Protein AF-A0A1G0A5Z7-F1 (afdb_monomer_lite)

Secondary structure (DSSP, 8-state):
-HHHHHHHHHS-TTGGGGGG-SS-PPPTT--------TT-S--TTHHHHHHHHHHH-TT-HHHHHHHHHIIIIIS--HHHHHHHHHHHHHH-TT-HHHHHHHHHHHHHT-S-HHHHHHHHGGGGGSTT--HHHHHHHHHHHHHTT-HHHHHHHHHHHHHH---HHHHHHHHHHHHHHHHHHHTT--

Radius of gyration: 21.78 Å; chains: 1; bounding box: 72×44×50 Å

Structure (mmCIF, N/CA/C/O backbone):
data_AF-A0A1G0A5Z7-F1
#
_entry.id   AF-A0A1G0A5Z7-F1
#
loop_
_atom_site.group_PDB
_atom_site.id
_atom_site.type_symbol
_atom_site.label_atom_id
_atom_site.label_alt_id
_atom_site.label_comp_id
_atom_site.label_asym_id
_atom_site.label_entity_id
_atom_site.label_seq_id
_atom_site.pdbx_PDB_ins_code
_atom_site.Cartn_x
_atom_site.Cartn_y
_atom_site.Cartn_z
_atom_site.occupancy
_atom_site.B_iso_or_equiv
_atom_site.auth_seq_id
_atom_site.auth_comp_id
_atom_site.auth_asym_id
_atom_site.auth_atom_id
_atom_site.pdbx_PDB_model_num
ATOM 1 N N . TRP A 1 1 ? 17.389 -10.136 -13.942 1.00 93.12 1 TRP A N 1
ATOM 2 C CA . TRP A 1 1 ? 16.421 -9.124 -14.419 1.00 93.12 1 TRP A CA 1
ATOM 3 C C . TRP A 1 1 ? 16.311 -7.909 -13.514 1.00 93.12 1 TRP A C 1
ATOM 5 O O . TRP A 1 1 ? 16.369 -6.811 -14.041 1.00 93.12 1 TRP A O 1
ATOM 15 N N . PHE A 1 2 ? 16.253 -8.054 -12.187 1.00 95.94 2 PHE A N 1
ATOM 16 C CA . PHE A 1 2 ? 16.220 -6.891 -11.288 1.00 95.94 2 PHE A CA 1
ATOM 17 C C . PHE A 1 2 ? 17.415 -5.941 -11.452 1.00 95.94 2 PHE A C 1
ATOM 19 O O . PHE A 1 2 ? 17.211 -4.751 -11.633 1.00 95.94 2 PHE A O 1
ATOM 26 N N . VAL A 1 3 ? 18.649 -6.457 -11.531 1.00 95.50 3 VAL A N 1
ATOM 27 C CA . VAL A 1 3 ? 19.833 -5.622 -11.833 1.00 95.50 3 VAL A CA 1
ATOM 28 C C . VAL A 1 3 ? 19.683 -4.862 -13.157 1.00 95.50 3 VAL A C 1
ATOM 30 O O . VAL A 1 3 ? 20.062 -3.703 -13.228 1.00 95.50 3 VAL A O 1
ATOM 33 N N . ARG A 1 4 ? 19.062 -5.469 -14.181 1.00 94.62 4 ARG A N 1
ATOM 34 C CA . ARG A 1 4 ? 18.803 -4.795 -15.465 1.00 94.62 4 ARG A CA 1
ATOM 35 C C . ARG A 1 4 ? 17.782 -3.669 -15.322 1.00 94.62 4 ARG A C 1
ATOM 37 O O . ARG A 1 4 ? 18.017 -2.602 -15.863 1.00 94.62 4 ARG A O 1
ATOM 44 N N . LEU A 1 5 ? 16.703 -3.877 -14.558 1.00 95.38 5 LEU A N 1
ATOM 45 C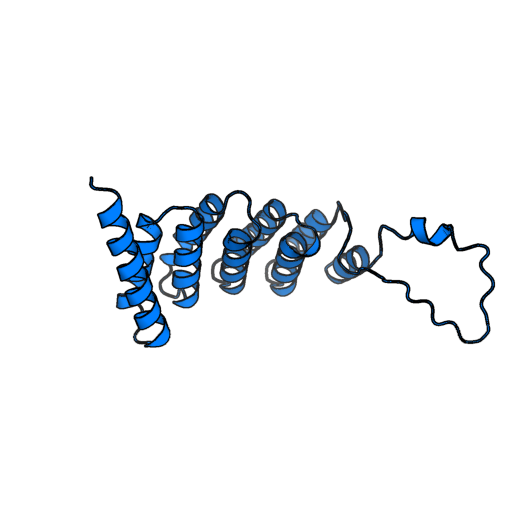 CA . LEU A 1 5 ? 15.756 -2.806 -14.219 1.00 95.38 5 LEU A CA 1
ATOM 46 C C . LEU A 1 5 ? 16.476 -1.653 -13.508 1.00 95.38 5 LEU A C 1
ATOM 48 O O . LEU A 1 5 ? 16.280 -0.500 -13.872 1.00 95.38 5 LEU A O 1
ATOM 52 N N . MET A 1 6 ? 17.329 -1.966 -12.526 1.00 93.81 6 MET A N 1
ATOM 53 C CA . MET A 1 6 ? 18.102 -0.964 -11.784 1.00 93.81 6 MET A CA 1
ATOM 54 C C . MET A 1 6 ? 19.077 -0.204 -12.686 1.00 93.81 6 MET A C 1
ATOM 56 O O . MET A 1 6 ? 19.227 1.001 -12.533 1.00 93.81 6 MET A O 1
ATOM 60 N N . GLN A 1 7 ? 19.730 -0.892 -13.624 1.00 92.38 7 GLN A N 1
ATOM 61 C CA . GLN A 1 7 ? 20.607 -0.264 -14.611 1.00 92.38 7 GLN A CA 1
ATOM 62 C C . GLN A 1 7 ? 19.806 0.634 -15.552 1.00 92.38 7 GLN A C 1
ATOM 64 O O . GLN A 1 7 ? 20.124 1.810 -15.651 1.00 92.38 7 GLN A O 1
ATOM 69 N N . TYR A 1 8 ? 18.737 0.116 -16.164 1.00 92.88 8 TYR A N 1
ATOM 70 C CA . TYR A 1 8 ? 17.854 0.860 -17.064 1.00 92.88 8 TYR A CA 1
ATOM 71 C C . TYR A 1 8 ? 17.313 2.132 -16.402 1.00 92.88 8 TYR A C 1
ATOM 73 O O . TYR A 1 8 ? 17.509 3.231 -16.904 1.00 92.88 8 TYR A O 1
ATOM 81 N N . TYR A 1 9 ? 16.728 2.009 -15.216 1.00 92.44 9 TYR A N 1
ATOM 82 C CA . TYR A 1 9 ? 16.196 3.149 -14.472 1.00 92.44 9 TYR A CA 1
ATOM 83 C C . TYR A 1 9 ? 17.279 4.051 -13.850 1.00 92.44 9 TYR A C 1
ATOM 85 O O . TYR A 1 9 ? 17.029 5.209 -13.524 1.00 92.44 9 TYR A O 1
ATOM 93 N N . GLY A 1 10 ? 18.492 3.526 -13.674 1.00 88.12 10 GLY A N 1
ATOM 94 C CA . GLY A 1 10 ? 19.663 4.291 -13.255 1.00 88.12 10 GLY A CA 1
ATOM 95 C C . GLY A 1 10 ? 20.326 5.076 -14.393 1.00 88.12 10 GLY A C 1
ATOM 96 O O . GLY A 1 10 ? 21.125 5.973 -14.112 1.00 88.12 10 GLY A O 1
ATOM 97 N N . THR A 1 11 ? 20.016 4.766 -15.659 1.00 85.62 11 THR A N 1
ATOM 98 C CA . THR A 1 11 ? 20.479 5.549 -16.815 1.00 85.62 11 THR A CA 1
ATOM 99 C C . THR A 1 11 ? 19.631 6.802 -16.994 1.00 85.62 11 THR A C 1
ATOM 101 O O . THR A 1 11 ? 18.420 6.754 -16.848 1.00 85.62 11 THR A O 1
ATOM 104 N N . HIS A 1 12 ? 20.251 7.942 -17.300 1.00 74.19 12 HIS A N 1
ATOM 105 C CA . HIS A 1 12 ? 19.515 9.189 -17.507 1.00 74.19 12 HIS A CA 1
ATOM 106 C C . HIS A 1 12 ? 18.956 9.241 -18.932 1.00 74.19 12 HIS A C 1
ATOM 108 O O . HIS A 1 12 ? 19.731 9.284 -19.882 1.00 74.19 12 HIS A O 1
ATOM 114 N N . GLU A 1 13 ? 17.632 9.318 -19.090 1.00 73.75 13 GLU A N 1
ATOM 115 C CA . GLU A 1 13 ? 17.013 9.513 -20.415 1.00 73.75 13 GLU A CA 1
ATOM 116 C C . GLU A 1 13 ? 17.282 10.908 -21.010 1.00 73.75 13 GLU A C 1
ATOM 118 O O . GLU A 1 13 ? 17.210 11.084 -22.219 1.00 73.75 13 GLU A O 1
ATOM 123 N N . PHE A 1 14 ? 17.625 11.906 -20.187 1.00 60.72 14 PHE A N 1
ATOM 124 C CA . PHE A 1 14 ? 17.887 13.285 -20.633 1.00 60.72 14 PHE A CA 1
ATOM 125 C C . PHE A 1 14 ? 19.364 13.568 -20.951 1.00 60.72 14 PHE A C 1
ATOM 127 O O . PHE A 1 14 ? 19.804 14.711 -20.847 1.00 60.72 14 PHE A O 1
ATOM 134 N N . ALA A 1 15 ? 20.138 12.550 -21.332 1.00 50.78 15 ALA A N 1
ATOM 135 C CA . ALA A 1 15 ? 21.543 12.719 -21.716 1.00 50.78 15 ALA A CA 1
ATOM 136 C C . ALA A 1 15 ? 21.741 13.635 -22.947 1.00 50.78 15 ALA A C 1
ATOM 138 O O . ALA A 1 15 ? 22.836 14.143 -23.160 1.00 50.78 15 ALA A O 1
ATOM 139 N N . GLU A 1 16 ? 20.693 13.902 -23.732 1.00 44.62 16 GLU A N 1
ATOM 140 C CA . GLU A 1 16 ? 20.775 14.743 -24.936 1.00 44.62 16 GLU A CA 1
ATOM 141 C C . GLU A 1 16 ? 20.818 16.257 -24.658 1.00 44.62 16 GLU A C 1
ATOM 143 O O . GLU A 1 16 ? 21.193 17.019 -25.543 1.00 44.62 16 GLU A O 1
ATOM 148 N N . LEU A 1 17 ? 20.505 16.720 -23.440 1.00 45.41 17 LEU A N 1
ATOM 149 C CA . LEU A 1 17 ? 20.682 18.138 -23.076 1.00 45.41 17 LEU A CA 1
ATOM 150 C C . LEU A 1 17 ? 22.118 18.472 -22.634 1.00 45.41 17 LEU A C 1
ATOM 152 O O . LEU A 1 17 ? 22.481 19.645 -22.611 1.00 45.41 17 LEU A O 1
ATOM 156 N N . ASP A 1 18 ? 22.943 17.460 -22.349 1.00 44.72 18 ASP A N 1
ATOM 157 C CA . ASP A 1 18 ? 24.375 17.627 -22.054 1.00 44.72 18 ASP A CA 1
ATOM 158 C C . ASP A 1 18 ? 25.244 17.605 -23.332 1.00 44.72 18 ASP A C 1
ATOM 160 O O . ASP A 1 18 ? 26.435 17.901 -23.275 1.00 44.72 18 ASP A O 1
ATOM 164 N N . ALA A 1 19 ? 24.661 17.331 -24.509 1.00 44.12 19 ALA A N 1
ATOM 165 C CA . ALA A 1 19 ? 25.357 17.423 -25.800 1.00 44.12 19 ALA A CA 1
ATOM 166 C C . ALA A 1 19 ? 25.622 18.877 -26.253 1.00 44.12 19 ALA A C 1
ATOM 168 O O . ALA A 1 19 ? 26.277 19.101 -27.265 1.00 44.12 19 ALA A O 1
ATOM 169 N N . GLY A 1 20 ? 25.127 19.872 -25.506 1.00 41.97 20 GLY A N 1
ATOM 170 C CA . GLY A 1 20 ? 25.414 21.295 -25.713 1.00 41.97 20 GLY A CA 1
ATOM 171 C C . GLY A 1 20 ? 26.627 21.822 -24.938 1.00 41.97 20 GLY A C 1
ATOM 172 O O . GLY A 1 20 ? 26.843 23.028 -24.923 1.00 41.97 20 GLY A O 1
ATOM 173 N N . HIS A 1 21 ? 27.403 20.960 -24.271 1.00 46.25 21 HIS A N 1
ATOM 174 C CA . HIS A 1 21 ? 28.584 21.362 -23.494 1.00 46.25 21 HIS A CA 1
ATOM 175 C C . HIS A 1 21 ? 29.900 21.330 -24.298 1.00 46.25 21 HIS A C 1
ATOM 177 O O . HIS A 1 21 ? 30.985 21.284 -23.719 1.00 46.25 21 HIS A O 1
ATOM 183 N N . GLU A 1 22 ? 29.828 21.397 -25.630 1.00 42.69 22 GLU A N 1
ATOM 184 C CA . GLU A 1 22 ? 30.978 21.743 -26.469 1.00 42.69 22 GLU A CA 1
ATOM 185 C C . GLU A 1 22 ? 31.153 23.271 -26.489 1.00 42.69 22 GLU A C 1
ATOM 187 O O . GLU A 1 22 ? 30.608 23.957 -27.349 1.00 42.69 22 GLU A O 1
ATOM 192 N N . GLY A 1 23 ? 31.905 23.822 -25.528 1.00 44.50 23 GLY A N 1
ATOM 193 C CA . GLY A 1 23 ? 32.445 25.184 -25.666 1.00 44.50 23 GLY A CA 1
ATOM 194 C C . GLY A 1 23 ? 32.170 26.178 -24.540 1.00 44.50 23 GLY A C 1
ATOM 195 O O . GLY A 1 23 ? 31.875 27.337 -24.820 1.00 44.50 23 GLY A O 1
ATOM 196 N N . HIS A 1 24 ? 32.327 25.785 -23.276 1.00 51.09 24 HIS A N 1
ATOM 197 C CA . HIS A 1 24 ? 32.541 26.776 -22.218 1.00 51.09 24 HIS A CA 1
ATOM 198 C C . HIS A 1 24 ? 33.876 26.522 -21.522 1.00 51.09 24 HIS A C 1
ATOM 200 O O . HIS A 1 24 ? 34.083 25.463 -20.932 1.00 51.09 24 HIS A O 1
ATOM 206 N N . ASP A 1 25 ? 34.778 27.501 -21.632 1.00 44.03 25 ASP A N 1
ATOM 207 C CA . ASP A 1 25 ? 36.075 27.504 -20.963 1.00 44.03 25 ASP A CA 1
ATOM 208 C C . ASP A 1 25 ? 35.886 27.431 -19.446 1.00 44.03 25 ASP A C 1
ATOM 210 O O . ASP A 1 25 ? 35.166 28.228 -18.839 1.00 44.03 25 ASP A O 1
ATOM 214 N N . HIS A 1 26 ? 36.547 26.458 -18.827 1.00 50.69 26 HIS A N 1
ATOM 215 C CA . HIS A 1 26 ? 36.608 26.350 -17.379 1.00 50.69 26 HIS A CA 1
ATOM 216 C C . HIS A 1 26 ? 37.744 27.225 -16.846 1.00 50.69 26 HIS A C 1
ATOM 218 O O . HIS A 1 26 ? 38.907 27.010 -17.187 1.00 50.69 26 HIS A O 1
ATOM 224 N N . GLU A 1 27 ? 37.437 28.149 -15.933 1.00 41.25 27 GLU A N 1
ATOM 225 C CA . GLU A 1 27 ? 38.463 28.650 -15.018 1.00 41.25 27 GLU A CA 1
ATOM 226 C C . GLU A 1 27 ? 38.937 27.498 -14.107 1.00 41.25 27 GLU A C 1
ATOM 228 O O . GLU A 1 27 ? 38.111 26.704 -13.628 1.00 41.25 27 GLU A O 1
ATOM 233 N N . PRO A 1 28 ? 40.253 27.373 -13.846 1.00 39.09 28 PRO A N 1
ATOM 234 C CA . PRO A 1 28 ? 40.794 26.314 -13.003 1.00 39.09 28 PRO A CA 1
ATOM 235 C C . PRO A 1 28 ? 40.288 26.477 -11.560 1.00 39.09 28 PRO A C 1
ATOM 237 O O . PRO A 1 28 ? 40.798 27.288 -10.793 1.00 39.09 28 PRO A O 1
ATOM 240 N N . GLY A 1 29 ? 39.261 25.698 -11.203 1.00 49.75 29 GLY A N 1
ATOM 241 C CA . GLY A 1 29 ? 38.615 25.711 -9.882 1.00 49.75 29 GLY A CA 1
ATOM 242 C C . GLY A 1 29 ? 37.081 25.650 -9.897 1.00 49.75 29 GLY A C 1
ATOM 243 O O . GLY A 1 29 ? 36.472 25.486 -8.841 1.00 49.75 29 GLY A O 1
ATOM 244 N N . GLY A 1 30 ? 36.435 25.748 -11.064 1.00 35.38 30 GLY A N 1
ATOM 245 C CA . GLY A 1 30 ? 34.973 25.690 -11.174 1.00 35.38 30 GLY A CA 1
ATOM 246 C C . GLY A 1 30 ? 34.402 24.273 -11.031 1.00 35.38 30 GLY A C 1
ATOM 247 O O . GLY A 1 30 ? 34.495 23.459 -11.948 1.00 35.38 30 GLY A O 1
ATOM 248 N N . HIS A 1 31 ? 33.750 23.969 -9.906 1.00 44.47 31 HIS A N 1
ATOM 249 C CA . HIS A 1 31 ? 32.945 22.752 -9.762 1.00 44.47 31 HIS A CA 1
ATOM 250 C C . HIS A 1 31 ? 31.674 22.828 -10.628 1.00 44.47 31 HIS A C 1
ATOM 252 O O . HIS A 1 31 ? 30.814 23.684 -10.424 1.00 44.47 31 HIS A O 1
ATOM 258 N N . CYS A 1 32 ? 31.521 21.894 -11.569 1.00 45.91 32 CYS A N 1
ATOM 259 C CA . CYS A 1 32 ? 30.295 21.733 -12.349 1.00 45.91 32 CYS A CA 1
ATOM 260 C C . CYS A 1 32 ? 29.201 21.091 -11.482 1.00 45.91 32 CYS A C 1
ATOM 262 O O . CYS A 1 32 ? 29.228 19.886 -11.225 1.00 45.91 32 CYS A O 1
ATOM 264 N N . HIS A 1 33 ? 28.208 21.866 -11.047 1.00 40.19 33 HIS A N 1
ATOM 265 C CA . HIS A 1 33 ? 26.991 21.324 -10.440 1.00 40.19 33 HIS A CA 1
ATOM 266 C C . HIS A 1 33 ? 26.045 20.788 -11.524 1.00 40.19 33 HIS A C 1
ATOM 268 O O . HIS A 1 33 ? 24.996 21.372 -11.795 1.00 40.19 33 HIS A O 1
ATOM 274 N N . VAL A 1 34 ? 26.388 19.654 -12.143 1.00 46.50 34 VAL A N 1
ATOM 275 C CA . VAL A 1 34 ? 25.409 18.905 -12.943 1.00 46.50 34 VAL A CA 1
ATOM 276 C C . VAL A 1 34 ? 24.386 18.329 -11.964 1.00 46.50 34 VAL A C 1
ATOM 278 O O . VAL A 1 34 ? 24.652 17.345 -11.272 1.00 46.50 34 VAL A O 1
ATOM 281 N N . ASN A 1 35 ? 23.218 18.964 -11.860 1.00 46.38 35 ASN A N 1
ATOM 282 C CA . ASN A 1 35 ? 22.081 18.473 -11.080 1.00 46.38 35 ASN A CA 1
ATOM 283 C C . ASN A 1 35 ? 21.501 17.212 -11.751 1.00 46.38 35 ASN A C 1
ATOM 285 O O . ASN A 1 35 ? 20.450 17.248 -12.392 1.00 46.38 35 ASN A O 1
ATOM 289 N N . ARG A 1 36 ? 22.203 16.082 -11.617 1.00 52.53 36 ARG A N 1
ATOM 290 C CA . ARG A 1 36 ? 21.764 14.763 -12.084 1.00 52.53 36 ARG A CA 1
ATOM 291 C C . ARG A 1 36 ? 20.524 14.333 -11.298 1.00 52.53 36 ARG A C 1
ATOM 293 O O . ARG A 1 36 ? 20.619 13.874 -10.160 1.00 52.53 36 ARG A O 1
ATOM 300 N N . LYS A 1 37 ? 19.339 14.519 -11.885 1.00 57.19 37 LYS A N 1
ATOM 301 C CA . LYS A 1 37 ? 18.062 14.088 -11.297 1.00 57.19 37 LYS A CA 1
ATOM 302 C C . LYS A 1 37 ? 17.867 12.586 -11.511 1.00 57.19 37 LYS A C 1
ATOM 304 O O . LYS A 1 37 ? 17.128 12.166 -12.399 1.00 57.19 37 LYS A O 1
ATOM 309 N N . PHE A 1 38 ? 18.514 11.779 -10.675 1.00 63.12 38 PHE A N 1
ATOM 310 C CA . PHE A 1 38 ? 18.242 10.345 -10.613 1.00 63.12 38 PHE A CA 1
ATOM 311 C C . PHE A 1 38 ? 16.774 10.086 -10.249 1.00 63.12 38 PHE A C 1
ATOM 313 O O . PHE A 1 38 ? 16.196 10.775 -9.406 1.00 63.12 38 PHE A O 1
ATOM 320 N N . GLY A 1 39 ? 16.171 9.076 -10.877 1.00 68.44 39 GLY A N 1
ATOM 321 C CA . GLY A 1 39 ? 14.782 8.699 -10.621 1.00 68.44 39 GLY A CA 1
ATOM 322 C C . GLY A 1 39 ? 13.731 9.577 -11.309 1.00 68.44 39 GLY A C 1
ATOM 323 O O . GLY A 1 39 ? 12.551 9.445 -11.008 1.00 68.44 39 GLY A O 1
ATOM 324 N N . ALA A 1 40 ? 14.123 10.454 -12.235 1.00 74.38 40 ALA A N 1
ATOM 325 C CA . ALA A 1 40 ? 13.204 11.199 -13.094 1.00 74.38 40 ALA A CA 1
ATOM 326 C C . ALA A 1 40 ? 13.380 10.780 -14.565 1.00 74.38 40 ALA A C 1
ATOM 328 O O . ALA A 1 40 ? 14.491 10.470 -14.993 1.00 74.38 40 ALA A O 1
ATOM 329 N N . GLY A 1 41 ? 12.281 10.736 -15.324 1.00 85.62 41 GLY A N 1
ATOM 330 C CA . GLY A 1 41 ? 12.242 10.274 -16.719 1.00 85.62 41 GLY A CA 1
ATOM 331 C C . GLY A 1 41 ? 10.906 9.614 -17.066 1.00 85.62 41 GLY A C 1
ATOM 332 O O . GLY A 1 41 ? 10.005 9.547 -16.228 1.00 85.62 41 GLY A O 1
ATOM 333 N N . ARG A 1 42 ? 10.763 9.153 -18.307 1.00 89.19 42 ARG A N 1
ATOM 334 C CA . ARG A 1 42 ? 9.604 8.406 -18.812 1.00 89.19 42 ARG A CA 1
ATOM 335 C C . ARG A 1 42 ? 9.745 6.907 -18.556 1.00 89.19 42 ARG A C 1
ATOM 337 O O . ARG A 1 42 ? 8.785 6.311 -18.062 1.00 89.19 42 ARG A O 1
ATOM 344 N N . TYR A 1 43 ? 10.902 6.316 -18.861 1.00 93.88 43 TYR A N 1
ATOM 345 C CA . TYR A 1 43 ? 11.213 4.885 -18.722 1.00 93.88 43 TYR A CA 1
ATOM 346 C C . TYR A 1 43 ? 10.044 3.984 -19.157 1.00 93.88 43 TYR A C 1
ATOM 348 O O . TYR A 1 43 ? 9.449 3.293 -18.316 1.00 93.88 43 TYR A O 1
ATOM 356 N N . PRO A 1 44 ? 9.625 4.022 -20.435 1.00 94.75 44 PRO A N 1
ATOM 357 C CA . PRO A 1 44 ? 8.403 3.357 -20.893 1.00 94.75 44 PRO A CA 1
ATOM 358 C C . PRO A 1 44 ? 8.363 1.864 -20.533 1.00 94.75 44 PRO A C 1
ATOM 360 O O . PRO A 1 44 ? 7.333 1.381 -20.066 1.00 94.75 44 PRO A O 1
ATOM 363 N N . GLU A 1 45 ? 9.503 1.174 -20.611 1.00 95.88 45 GLU A N 1
ATOM 364 C CA . GLU A 1 45 ? 9.625 -0.273 -20.381 1.00 95.88 45 GLU A CA 1
ATOM 365 C C . GLU A 1 45 ? 9.692 -0.658 -18.891 1.00 95.88 45 GLU A C 1
ATOM 367 O O . GLU A 1 45 ? 9.727 -1.842 -18.553 1.00 95.88 45 GLU A O 1
ATOM 372 N N . PHE A 1 46 ? 9.710 0.314 -17.968 1.00 97.38 46 PHE A N 1
ATOM 373 C CA . PHE A 1 46 ? 9.886 0.057 -16.531 1.00 97.38 46 PHE A CA 1
ATOM 374 C C . PHE A 1 46 ? 8.859 -0.945 -15.987 1.00 97.38 46 PHE A C 1
ATOM 376 O O . PHE A 1 46 ? 9.205 -1.856 -15.230 1.00 97.38 46 PHE A O 1
ATOM 383 N N . LEU A 1 47 ? 7.589 -0.788 -16.377 1.00 98.06 47 LEU A N 1
ATOM 384 C CA . LEU A 1 47 ? 6.514 -1.674 -15.938 1.00 98.06 47 LEU A CA 1
ATOM 385 C C . LEU A 1 47 ? 6.702 -3.100 -16.463 1.00 98.06 47 LEU A C 1
ATOM 387 O O . LEU A 1 47 ? 6.475 -4.053 -15.717 1.00 98.06 47 LEU A O 1
ATOM 391 N N . ASP A 1 48 ? 7.135 -3.254 -17.711 1.00 97.88 48 ASP A N 1
ATOM 392 C CA . ASP A 1 48 ? 7.322 -4.568 -18.324 1.00 97.88 48 ASP A CA 1
ATOM 393 C C . ASP A 1 48 ? 8.496 -5.304 -17.684 1.00 97.88 48 ASP A C 1
ATOM 395 O O . ASP A 1 48 ? 8.358 -6.469 -17.306 1.00 97.88 48 ASP A O 1
ATOM 399 N N . TYR A 1 49 ? 9.601 -4.603 -17.413 1.00 97.62 49 TYR A N 1
ATOM 400 C CA . TYR A 1 49 ? 10.686 -5.148 -16.599 1.00 97.62 49 TYR A CA 1
ATOM 401 C C . TYR A 1 49 ? 10.202 -5.579 -15.211 1.00 97.62 49 TYR A C 1
ATOM 403 O O . TYR A 1 49 ? 10.540 -6.674 -14.758 1.00 97.62 49 TYR A O 1
ATOM 411 N N . ALA A 1 50 ? 9.406 -4.749 -14.532 1.00 97.88 50 ALA A N 1
ATOM 412 C CA . ALA A 1 50 ? 8.891 -5.067 -13.204 1.00 97.88 50 ALA A CA 1
ATOM 413 C C . ALA A 1 50 ? 7.982 -6.307 -13.210 1.00 97.88 50 ALA A C 1
ATOM 415 O O . ALA A 1 50 ? 8.147 -7.198 -12.375 1.00 97.88 50 ALA A O 1
ATOM 416 N N . ARG A 1 51 ? 7.061 -6.399 -14.176 1.00 97.56 51 ARG A N 1
ATOM 417 C CA . ARG A 1 51 ? 6.183 -7.564 -14.364 1.00 97.56 51 ARG A CA 1
ATOM 418 C C . ARG A 1 51 ? 6.977 -8.821 -14.681 1.00 97.56 51 ARG A C 1
ATOM 420 O O . ARG A 1 51 ? 6.702 -9.866 -14.103 1.00 97.56 51 ARG A O 1
ATOM 427 N N . HIS A 1 52 ? 7.984 -8.711 -15.542 1.00 97.69 52 HIS A N 1
ATOM 428 C CA . HIS A 1 52 ? 8.845 -9.831 -15.907 1.00 97.69 52 HIS A CA 1
ATOM 429 C C . HIS A 1 52 ? 9.640 -10.364 -14.712 1.00 97.69 52 HIS A C 1
ATOM 431 O O . HIS A 1 52 ? 9.755 -11.573 -14.531 1.00 97.69 52 HIS A O 1
ATOM 437 N N . ILE A 1 53 ? 10.144 -9.478 -13.846 1.00 97.38 53 ILE A N 1
ATOM 438 C CA . ILE A 1 53 ? 10.819 -9.892 -12.608 1.00 97.38 53 ILE A CA 1
ATOM 439 C C . ILE A 1 53 ? 9.860 -10.668 -11.705 1.00 97.38 53 ILE A C 1
ATOM 441 O O . ILE A 1 53 ? 10.231 -11.741 -11.244 1.00 97.38 53 ILE A O 1
ATOM 445 N N . LEU A 1 54 ? 8.638 -10.168 -11.494 1.00 96.44 54 LEU A N 1
ATOM 446 C CA . LEU A 1 54 ? 7.639 -10.847 -10.661 1.00 96.44 54 LEU A CA 1
ATOM 447 C C . LEU A 1 54 ? 7.127 -12.155 -11.274 1.00 96.44 54 LEU A C 1
ATOM 449 O O . LEU A 1 54 ? 6.735 -13.046 -10.536 1.00 96.44 54 LEU A O 1
ATOM 453 N N . ALA A 1 55 ? 7.121 -12.289 -12.601 1.00 96.06 55 ALA A N 1
ATOM 454 C CA . ALA A 1 55 ? 6.768 -13.545 -13.260 1.00 96.06 55 ALA A CA 1
ATOM 455 C C . ALA A 1 55 ? 7.850 -14.623 -13.073 1.00 96.06 55 ALA A C 1
ATOM 457 O O . ALA A 1 55 ? 7.527 -15.802 -12.963 1.00 96.06 55 ALA A O 1
ATOM 458 N N . LEU A 1 56 ? 9.127 -14.225 -13.037 1.00 96.44 56 LEU A N 1
ATOM 459 C CA . LEU A 1 56 ? 10.254 -15.144 -12.855 1.00 96.44 56 LEU A CA 1
ATOM 460 C C . LEU A 1 56 ? 10.532 -15.478 -11.389 1.00 96.44 56 LEU A C 1
ATOM 462 O O . LEU A 1 56 ? 10.890 -16.611 -11.083 1.00 96.44 56 LEU A O 1
ATOM 466 N N . ASP A 1 57 ? 10.400 -14.494 -10.503 1.00 95.19 57 ASP A N 1
ATOM 467 C CA . ASP A 1 57 ? 10.590 -14.654 -9.063 1.00 95.19 57 ASP A CA 1
ATOM 468 C C . ASP A 1 57 ? 9.488 -13.900 -8.297 1.00 95.19 57 ASP A C 1
ATOM 470 O O . ASP A 1 57 ? 9.680 -12.759 -7.855 1.00 95.19 57 ASP A O 1
ATOM 474 N N . PRO A 1 58 ? 8.306 -14.527 -8.145 1.00 91.19 58 PRO A N 1
ATOM 475 C CA . PRO A 1 58 ? 7.157 -13.899 -7.500 1.00 91.19 58 PRO A CA 1
ATOM 476 C C . PRO A 1 58 ? 7.359 -13.577 -6.016 1.00 91.19 58 PRO A C 1
ATOM 478 O O . PRO A 1 58 ? 6.633 -12.752 -5.460 1.00 91.19 58 PRO A O 1
ATOM 481 N N . TYR A 1 59 ? 8.337 -14.218 -5.371 1.00 91.00 59 TYR A N 1
ATOM 482 C CA . TYR A 1 59 ? 8.644 -14.036 -3.953 1.00 91.00 59 TYR A CA 1
ATOM 483 C C . TYR A 1 59 ? 9.779 -13.040 -3.721 1.00 91.00 59 TYR A C 1
ATOM 485 O O . TYR A 1 59 ? 10.094 -12.728 -2.567 1.00 91.00 59 TYR A O 1
ATOM 493 N N . PHE A 1 60 ? 10.359 -12.468 -4.784 1.00 94.38 60 PHE A N 1
ATOM 494 C CA . PHE A 1 60 ? 11.329 -11.393 -4.650 1.00 94.38 60 PHE A CA 1
ATOM 495 C C . PHE A 1 60 ? 10.654 -10.075 -4.267 1.00 94.38 60 PHE A C 1
ATOM 497 O O . PHE A 1 60 ? 10.508 -9.132 -5.050 1.00 94.38 60 PHE A O 1
ATOM 504 N N . MET A 1 61 ? 10.273 -9.996 -2.997 1.00 95.06 61 MET A N 1
ATOM 505 C CA . MET A 1 61 ? 9.431 -8.939 -2.463 1.00 95.06 61 MET A CA 1
ATOM 506 C C . MET A 1 61 ? 9.980 -7.534 -2.743 1.00 95.06 61 MET A C 1
ATOM 508 O O . MET A 1 61 ? 9.233 -6.620 -3.111 1.00 95.06 61 MET A O 1
ATOM 512 N N . ASN A 1 62 ? 11.299 -7.372 -2.597 1.00 95.50 62 ASN A N 1
ATOM 513 C CA . ASN A 1 62 ? 11.976 -6.099 -2.813 1.00 95.50 62 ASN A CA 1
ATOM 514 C C . ASN A 1 62 ? 11.787 -5.584 -4.242 1.00 95.50 62 ASN A C 1
ATOM 516 O O . ASN A 1 62 ? 11.651 -4.376 -4.406 1.00 95.50 62 ASN A O 1
ATOM 520 N N . ALA A 1 63 ? 11.703 -6.454 -5.255 1.00 95.75 63 ALA A N 1
ATOM 521 C CA . ALA A 1 63 ? 11.444 -6.025 -6.626 1.00 95.75 63 ALA A CA 1
ATOM 522 C C . ALA A 1 63 ? 10.041 -5.426 -6.780 1.00 95.75 63 ALA A C 1
ATOM 524 O O . ALA A 1 63 ? 9.903 -4.338 -7.336 1.00 95.75 63 ALA A O 1
ATOM 525 N N . GLY A 1 64 ? 9.013 -6.077 -6.226 1.00 97.44 64 GLY A N 1
ATOM 526 C CA . GLY A 1 64 ? 7.644 -5.551 -6.252 1.00 97.44 64 GLY A CA 1
ATOM 527 C C . GLY A 1 64 ? 7.503 -4.228 -5.491 1.00 97.44 64 GLY A C 1
ATOM 528 O O . GLY A 1 64 ? 6.879 -3.289 -5.986 1.00 97.44 64 GLY A O 1
ATOM 529 N N . LEU A 1 65 ? 8.127 -4.121 -4.309 1.00 98.19 65 LEU A N 1
ATOM 530 C CA . LEU A 1 65 ? 8.103 -2.893 -3.504 1.00 98.19 65 LEU A CA 1
ATOM 531 C C . LEU A 1 65 ? 8.850 -1.758 -4.205 1.00 98.19 65 LEU A C 1
ATOM 533 O O . LEU A 1 65 ? 8.339 -0.641 -4.278 1.00 98.19 65 LEU A O 1
ATOM 537 N N . TYR A 1 66 ? 10.034 -2.054 -4.741 1.00 97.44 66 TYR A N 1
ATOM 538 C CA . TYR A 1 66 ? 10.849 -1.097 -5.475 1.00 97.44 66 TYR A CA 1
ATOM 539 C C . TYR A 1 66 ? 10.116 -0.579 -6.711 1.00 97.44 66 TYR A C 1
ATOM 541 O O . TYR A 1 66 ? 10.020 0.633 -6.908 1.00 97.44 66 TYR A O 1
ATOM 549 N N . ALA A 1 67 ? 9.552 -1.484 -7.514 1.00 97.75 67 ALA A N 1
ATOM 550 C CA . ALA A 1 67 ? 8.839 -1.124 -8.728 1.00 97.75 67 ALA A CA 1
ATOM 551 C C . ALA A 1 67 ? 7.589 -0.291 -8.428 1.00 97.75 67 ALA A C 1
ATOM 553 O O . ALA A 1 67 ? 7.415 0.779 -9.009 1.00 97.75 67 ALA A O 1
ATOM 554 N N . GLY A 1 68 ? 6.754 -0.736 -7.483 1.00 98.06 68 GLY A N 1
ATOM 555 C CA . GLY A 1 68 ? 5.548 -0.010 -7.086 1.00 98.06 68 GLY A CA 1
ATOM 556 C C . GLY A 1 68 ? 5.856 1.385 -6.541 1.00 98.06 68 GLY A C 1
ATOM 557 O O . GLY A 1 68 ? 5.233 2.364 -6.950 1.00 98.06 68 GLY A O 1
ATOM 558 N N . ALA A 1 69 ? 6.852 1.504 -5.660 1.00 98.06 69 ALA A N 1
ATOM 559 C CA . ALA A 1 69 ? 7.247 2.798 -5.113 1.00 98.06 69 ALA A CA 1
ATOM 560 C C . ALA A 1 69 ? 7.830 3.726 -6.192 1.00 98.06 69 ALA A C 1
ATOM 562 O O . ALA A 1 69 ? 7.450 4.893 -6.265 1.00 98.06 69 ALA A O 1
ATOM 563 N N . SER A 1 70 ? 8.696 3.208 -7.066 1.00 97.31 70 SER A N 1
ATOM 564 C CA . SER A 1 70 ? 9.318 4.000 -8.136 1.00 97.31 70 SER A CA 1
ATOM 565 C C . SER A 1 70 ? 8.277 4.510 -9.130 1.00 97.31 70 SER A C 1
ATOM 567 O O . SER A 1 70 ? 8.244 5.705 -9.423 1.00 97.31 70 SER A O 1
ATOM 569 N N . LEU A 1 71 ? 7.361 3.644 -9.578 1.00 97.94 71 LEU A N 1
ATOM 570 C CA . LEU A 1 71 ? 6.262 4.035 -10.462 1.00 97.94 71 LEU A CA 1
ATOM 571 C C . LEU A 1 71 ? 5.389 5.121 -9.820 1.00 97.94 71 LEU A C 1
ATOM 573 O O . LEU A 1 71 ? 5.109 6.133 -10.454 1.00 97.94 71 LEU A O 1
ATOM 577 N N . ALA A 1 72 ? 4.993 4.963 -8.554 1.00 97.69 72 ALA A N 1
ATOM 578 C CA . ALA A 1 72 ? 4.070 5.898 -7.911 1.00 97.69 72 ALA A CA 1
ATOM 579 C C . ALA A 1 72 ? 4.702 7.243 -7.530 1.00 97.69 72 ALA A C 1
ATOM 581 O O . ALA A 1 72 ? 4.086 8.297 -7.716 1.00 97.69 72 ALA A O 1
ATOM 582 N N . PHE A 1 73 ? 5.890 7.215 -6.926 1.00 95.56 73 PHE A N 1
ATOM 583 C CA . PHE A 1 73 ? 6.455 8.380 -6.244 1.00 95.56 73 PHE A CA 1
ATOM 584 C C . PHE A 1 73 ? 7.491 9.122 -7.073 1.00 95.56 73 PHE A C 1
ATOM 586 O O . PHE A 1 73 ? 7.582 10.341 -6.929 1.00 95.56 73 PHE A O 1
ATOM 593 N N . ASN A 1 74 ? 8.187 8.423 -7.967 1.00 93.94 74 ASN A N 1
ATOM 594 C CA . ASN A 1 74 ? 9.258 9.007 -8.763 1.00 93.94 74 ASN A CA 1
ATOM 595 C C . ASN A 1 74 ? 8.786 9.277 -10.197 1.00 93.94 74 ASN A C 1
ATOM 597 O O . ASN A 1 74 ? 8.884 10.399 -10.685 1.00 93.94 74 ASN A O 1
ATOM 601 N N . LEU A 1 75 ? 8.173 8.276 -10.837 1.00 94.12 75 LEU A N 1
ATOM 602 C CA . LEU A 1 75 ? 7.720 8.361 -12.231 1.00 94.12 75 LEU A CA 1
ATOM 603 C C . LEU A 1 75 ? 6.306 8.933 -12.393 1.00 94.12 75 LEU A C 1
ATOM 605 O O . LEU A 1 75 ? 5.858 9.150 -13.513 1.00 94.12 75 LEU A O 1
ATOM 609 N N . SER A 1 76 ? 5.591 9.181 -11.290 1.00 94.69 76 SER A N 1
ATOM 610 C CA . SER A 1 76 ? 4.213 9.698 -11.299 1.00 94.69 76 SER A CA 1
ATOM 611 C C . SER A 1 76 ? 3.235 8.861 -12.147 1.00 94.69 76 SER A C 1
ATOM 613 O O . SER A 1 76 ? 2.318 9.400 -12.764 1.00 94.69 76 SER A O 1
ATOM 615 N N . ARG A 1 77 ? 3.404 7.532 -12.129 1.00 96.94 77 ARG A N 1
ATOM 616 C CA . ARG A 1 77 ? 2.575 6.502 -12.789 1.00 96.94 77 ARG A CA 1
ATOM 617 C C . ARG A 1 77 ? 1.813 5.655 -11.746 1.00 96.94 77 ARG A C 1
ATOM 619 O O . ARG A 1 77 ? 2.070 4.455 -11.609 1.00 96.94 77 ARG A O 1
ATOM 626 N N . PRO A 1 78 ? 0.909 6.245 -10.939 1.00 97.44 78 PRO A N 1
ATOM 627 C CA . PRO A 1 78 ? 0.287 5.551 -9.810 1.00 97.44 78 PRO A CA 1
ATOM 628 C C . PRO A 1 78 ? -0.638 4.400 -10.215 1.00 97.44 78 PRO A C 1
ATOM 630 O O . PRO A 1 78 ? -0.733 3.423 -9.478 1.00 97.44 78 PRO A O 1
ATOM 633 N N . GLU A 1 79 ? -1.307 4.468 -11.364 1.00 97.69 79 GLU A N 1
ATO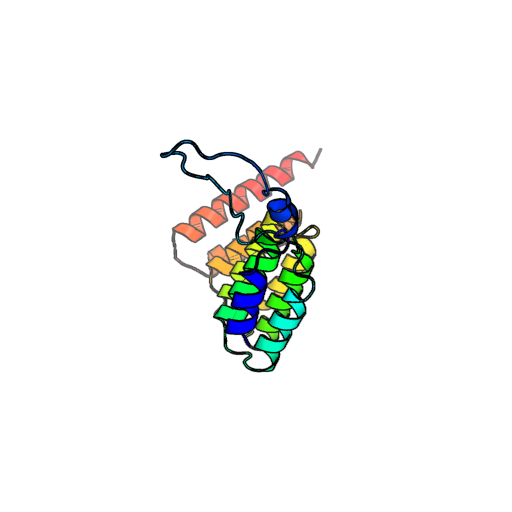M 634 C CA . GLU A 1 79 ? -2.167 3.382 -11.846 1.00 97.69 79 GLU A CA 1
ATOM 635 C C . GLU A 1 79 ? -1.350 2.120 -12.159 1.00 97.69 79 GLU A C 1
ATOM 637 O O . GLU A 1 79 ? -1.740 1.006 -11.804 1.00 97.69 79 GLU A O 1
ATOM 642 N N . GLU A 1 80 ? -0.174 2.300 -12.757 1.00 98.38 80 GLU A N 1
ATOM 643 C CA . GLU A 1 80 ? 0.768 1.216 -13.030 1.00 98.38 80 GLU A CA 1
ATOM 644 C C . GLU A 1 80 ? 1.397 0.672 -11.748 1.00 98.38 80 GLU A C 1
ATOM 646 O O . GLU A 1 80 ? 1.532 -0.541 -11.590 1.00 98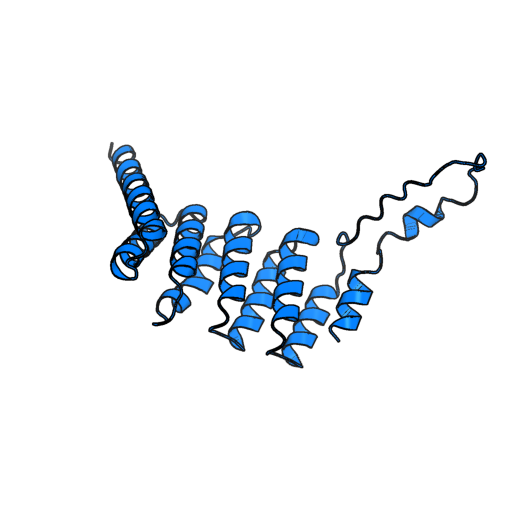.38 80 GLU A O 1
ATOM 651 N N . ALA A 1 81 ? 1.707 1.555 -10.795 1.00 98.44 81 ALA A N 1
ATOM 652 C CA . ALA A 1 81 ? 2.167 1.158 -9.471 1.00 98.44 81 ALA A CA 1
ATOM 653 C C . ALA A 1 81 ? 1.140 0.270 -8.751 1.00 98.44 81 ALA A C 1
ATOM 655 O O . ALA A 1 81 ? 1.494 -0.775 -8.209 1.00 98.44 81 ALA A O 1
ATOM 656 N N . VAL A 1 82 ? -0.144 0.643 -8.783 1.00 98.31 82 VAL A N 1
ATOM 657 C CA . VAL A 1 82 ? -1.223 -0.196 -8.240 1.00 98.31 82 VAL A CA 1
ATOM 658 C C . VAL A 1 82 ? -1.291 -1.524 -8.990 1.00 98.31 82 VAL A C 1
ATOM 660 O O . VAL A 1 82 ? -1.388 -2.565 -8.347 1.00 98.31 82 VAL A O 1
ATOM 663 N N . SER A 1 83 ? -1.189 -1.517 -10.324 1.00 97.69 83 SER A N 1
ATOM 664 C CA . SER A 1 83 ? -1.207 -2.744 -11.134 1.00 97.69 83 SER A CA 1
ATOM 665 C C . SER A 1 83 ? -0.096 -3.721 -10.741 1.00 97.69 83 SER A C 1
ATOM 667 O O . SER A 1 83 ? -0.383 -4.901 -10.538 1.00 97.69 83 SER A O 1
ATOM 669 N N . VAL A 1 84 ? 1.150 -3.256 -10.602 1.00 97.81 84 VAL A N 1
ATOM 670 C CA . VAL A 1 84 ? 2.283 -4.139 -10.286 1.00 97.81 84 VAL A CA 1
ATOM 671 C C . VAL A 1 84 ? 2.252 -4.631 -8.838 1.00 97.81 84 VAL A C 1
ATOM 673 O O . VAL A 1 84 ? 2.539 -5.797 -8.581 1.00 97.81 84 VAL A O 1
ATOM 676 N N . VAL A 1 85 ? 1.848 -3.784 -7.886 1.00 97.94 85 VAL A N 1
ATOM 677 C CA . VAL A 1 85 ? 1.732 -4.197 -6.479 1.00 97.94 85 VAL A CA 1
ATOM 678 C C . VAL A 1 85 ? 0.567 -5.171 -6.296 1.00 97.94 85 VAL A C 1
ATOM 680 O O . VAL A 1 85 ? 0.694 -6.141 -5.554 1.00 97.94 85 VAL A O 1
ATOM 683 N N . ASN A 1 86 ? -0.541 -4.969 -7.014 1.00 96.50 86 ASN A N 1
ATOM 684 C CA . ASN A 1 86 ? -1.651 -5.917 -7.021 1.00 96.50 86 ASN A CA 1
ATOM 685 C C . ASN A 1 86 ? -1.238 -7.267 -7.625 1.00 96.50 86 ASN A C 1
ATOM 687 O O . ASN A 1 86 ? -1.591 -8.305 -7.078 1.00 96.50 86 ASN A O 1
ATOM 691 N N . LEU A 1 87 ? -0.442 -7.270 -8.702 1.00 96.56 87 LEU A N 1
ATOM 692 C CA . LEU A 1 87 ? 0.136 -8.501 -9.250 1.00 96.56 87 LEU A CA 1
ATOM 693 C C . LEU A 1 87 ? 1.005 -9.229 -8.212 1.00 96.56 87 LEU A C 1
ATOM 695 O O . LEU A 1 87 ? 0.877 -10.437 -8.052 1.00 96.56 87 LEU A O 1
ATOM 699 N N . ALA A 1 88 ? 1.850 -8.508 -7.471 1.00 96.31 88 ALA A N 1
ATOM 700 C CA . ALA A 1 88 ? 2.672 -9.112 -6.423 1.00 96.31 88 ALA A CA 1
ATOM 701 C C . ALA A 1 88 ? 1.827 -9.721 -5.285 1.00 96.31 88 ALA A C 1
ATOM 703 O O . ALA A 1 88 ? 2.146 -10.797 -4.779 1.00 96.31 88 ALA A O 1
ATOM 704 N N . LEU A 1 89 ? 0.710 -9.079 -4.921 1.00 95.06 89 LEU A N 1
ATOM 705 C CA . LEU A 1 89 ? -0.243 -9.606 -3.937 1.00 95.06 89 LEU A CA 1
ATOM 706 C C . LEU A 1 89 ? -0.965 -10.874 -4.402 1.00 95.06 89 LEU A C 1
ATOM 708 O O . LEU A 1 89 ? -1.301 -11.694 -3.558 1.00 95.06 89 LEU A O 1
ATOM 712 N N . VAL A 1 90 ? -1.173 -11.083 -5.707 1.00 94.19 90 VAL A N 1
ATOM 713 C CA . VAL A 1 90 ? -1.733 -12.355 -6.209 1.00 94.19 90 VAL A CA 1
ATOM 714 C C . VAL A 1 90 ? -0.826 -13.533 -5.834 1.00 94.19 90 VAL A C 1
ATOM 716 O O . VAL A 1 90 ? -1.321 -14.589 -5.453 1.00 94.19 90 VAL A O 1
ATOM 719 N N . TYR A 1 91 ? 0.494 -13.344 -5.886 1.00 92.88 91 TYR A N 1
ATOM 720 C CA . TYR A 1 91 ? 1.464 -14.380 -5.520 1.00 92.88 91 TYR A CA 1
ATOM 721 C C . TYR A 1 91 ? 1.733 -14.461 -4.013 1.00 92.88 91 TYR A C 1
ATOM 723 O O . TYR A 1 91 ? 1.992 -15.541 -3.485 1.00 92.88 91 TYR A O 1
ATOM 731 N N . SER A 1 92 ? 1.685 -13.321 -3.319 1.00 90.81 92 SER A N 1
ATOM 732 C CA . SER A 1 92 ? 1.964 -13.202 -1.883 1.00 90.81 92 SER A CA 1
ATOM 733 C C . SER A 1 92 ? 0.851 -12.426 -1.159 1.00 90.81 92 SER A C 1
ATOM 735 O O . SER A 1 92 ? 1.081 -11.301 -0.703 1.00 90.81 92 SER A O 1
ATOM 737 N N . PRO A 1 93 ? -0.360 -13.002 -1.010 1.00 88.31 93 PRO A N 1
ATOM 738 C CA . PRO A 1 93 ? -1.554 -12.283 -0.538 1.00 88.31 93 PRO A CA 1
ATOM 739 C C . PRO A 1 93 ? -1.469 -11.783 0.909 1.00 88.31 93 PRO A C 1
ATOM 741 O O . PRO A 1 93 ? -2.203 -10.874 1.291 1.00 88.31 93 PRO A O 1
ATOM 744 N N . LYS A 1 94 ? -0.547 -12.336 1.704 1.00 87.44 94 LYS A N 1
ATOM 745 C CA . LYS A 1 94 ? -0.302 -11.954 3.105 1.00 87.44 94 LYS A CA 1
ATOM 746 C C . LYS A 1 94 ? 0.939 -11.083 3.301 1.00 87.44 94 LYS A C 1
ATOM 748 O O . LYS A 1 94 ? 1.353 -10.837 4.431 1.00 87.44 94 LYS A O 1
ATOM 753 N N . GLU A 1 95 ? 1.554 -10.591 2.225 1.00 94.44 95 GLU A N 1
ATOM 754 C CA . GLU A 1 95 ? 2.668 -9.650 2.351 1.00 94.44 95 GLU A CA 1
ATOM 755 C C . GLU A 1 95 ? 2.141 -8.235 2.631 1.00 94.44 95 GLU A C 1
ATOM 757 O O . GLU A 1 95 ? 1.879 -7.417 1.743 1.00 94.44 95 GLU A O 1
ATOM 762 N N . TRP A 1 96 ? 1.985 -7.934 3.920 1.00 96.19 96 TRP A N 1
ATOM 763 C CA . TRP A 1 96 ? 1.410 -6.684 4.412 1.00 96.19 96 TRP A CA 1
ATOM 764 C C . TRP A 1 96 ? 2.179 -5.430 3.981 1.00 96.19 96 TRP A C 1
ATOM 766 O O . TRP A 1 96 ? 1.595 -4.342 3.945 1.00 96.19 96 TRP A O 1
ATOM 776 N N . LYS A 1 97 ? 3.463 -5.534 3.603 1.00 97.12 97 LYS A N 1
ATOM 777 C CA . LYS A 1 97 ? 4.210 -4.391 3.050 1.00 97.12 97 LYS A CA 1
ATOM 778 C C . LYS A 1 97 ? 3.629 -3.933 1.715 1.00 97.12 97 LYS A C 1
ATOM 780 O O . LYS A 1 97 ? 3.639 -2.726 1.465 1.00 97.12 97 LYS A O 1
ATOM 785 N N . TYR A 1 98 ? 3.082 -4.837 0.900 1.00 97.44 98 TYR A N 1
ATOM 786 C CA . TYR A 1 98 ? 2.376 -4.458 -0.325 1.00 97.44 98 TYR A CA 1
ATOM 787 C C . TYR A 1 98 ? 1.078 -3.729 -0.024 1.00 97.44 98 TYR A C 1
ATOM 789 O O . TYR A 1 98 ? 0.812 -2.693 -0.626 1.00 97.44 98 TYR A O 1
ATOM 797 N N . VAL A 1 99 ? 0.312 -4.193 0.962 1.00 97.31 99 VAL A N 1
ATOM 798 C CA . VAL A 1 99 ? -0.930 -3.522 1.373 1.00 97.31 99 VAL A CA 1
ATOM 799 C C . VAL A 1 99 ? -0.640 -2.129 1.937 1.00 97.31 99 VAL A C 1
ATOM 801 O O . VAL A 1 99 ? -1.317 -1.159 1.596 1.00 97.31 99 VAL A O 1
ATOM 804 N N . ARG A 1 100 ? 0.428 -1.994 2.734 1.00 98.00 100 ARG A N 1
ATOM 805 C CA . ARG A 1 100 ? 0.919 -0.696 3.218 1.00 98.00 100 ARG A CA 1
ATOM 806 C C . ARG A 1 100 ? 1.294 0.232 2.060 1.00 98.00 100 ARG A C 1
ATOM 808 O O . ARG A 1 100 ? 0.948 1.412 2.096 1.00 98.00 100 ARG A O 1
ATOM 815 N N . LEU A 1 101 ? 1.985 -0.289 1.045 1.00 98.31 101 LEU A N 1
ATOM 816 C CA . LEU A 1 101 ? 2.356 0.477 -0.143 1.00 98.31 101 LEU A CA 1
ATOM 817 C C . LEU A 1 101 ? 1.118 0.888 -0.954 1.00 98.31 101 LEU A C 1
ATOM 819 O O . LEU A 1 101 ? 0.998 2.062 -1.293 1.00 98.31 101 LEU A O 1
ATOM 823 N N . LEU A 1 102 ? 0.163 -0.019 -1.190 1.00 97.88 102 LEU A N 1
ATOM 824 C CA . LEU A 1 102 ? -1.110 0.305 -1.842 1.00 97.88 102 LEU A CA 1
ATOM 825 C C . LEU A 1 102 ? -1.849 1.413 -1.099 1.00 97.88 102 LEU A C 1
ATOM 827 O O . LEU A 1 102 ? -2.269 2.378 -1.730 1.00 97.88 102 LEU A O 1
ATOM 831 N N . ALA A 1 103 ? -1.962 1.331 0.227 1.00 97.62 103 ALA A N 1
ATOM 832 C CA . ALA A 1 103 ? -2.624 2.371 1.004 1.00 97.62 103 ALA A CA 1
ATOM 833 C C . ALA A 1 103 ? -1.928 3.734 0.856 1.00 97.62 103 ALA A C 1
ATOM 835 O O . ALA A 1 103 ? -2.600 4.751 0.680 1.00 97.62 103 ALA A O 1
ATOM 836 N N . ALA A 1 104 ? -0.591 3.763 0.860 1.00 97.94 104 ALA A N 1
ATOM 837 C CA . ALA A 1 104 ? 0.177 4.987 0.637 1.00 97.94 104 ALA A CA 1
ATOM 838 C C . ALA A 1 104 ? -0.048 5.565 -0.772 1.00 97.94 104 ALA A C 1
ATOM 840 O O . ALA A 1 104 ? -0.292 6.768 -0.909 1.00 97.94 104 ALA A O 1
ATOM 841 N N . ILE A 1 105 ? -0.020 4.719 -1.809 1.00 98.00 105 ILE A N 1
ATOM 842 C CA . ILE A 1 105 ? -0.290 5.117 -3.201 1.00 98.00 105 ILE A CA 1
ATOM 843 C C . ILE A 1 105 ? -1.718 5.652 -3.321 1.00 98.00 105 ILE A C 1
ATOM 845 O O . ILE A 1 105 ? -1.918 6.759 -3.819 1.00 98.00 105 ILE A O 1
ATOM 849 N N . GLY A 1 106 ? -2.699 4.909 -2.809 1.00 97.31 106 GLY A N 1
ATOM 850 C CA . GLY A 1 106 ? -4.108 5.289 -2.787 1.00 97.31 106 GLY A CA 1
ATOM 851 C C . GLY A 1 106 ? -4.331 6.644 -2.126 1.00 97.31 106 GLY A C 1
ATOM 852 O O . GLY A 1 106 ? -5.045 7.486 -2.657 1.00 97.31 106 GLY A O 1
ATOM 853 N N . TYR A 1 107 ? -3.679 6.885 -0.991 1.00 95.75 107 TYR A N 1
ATOM 854 C CA . TYR A 1 107 ? -3.880 8.106 -0.220 1.00 95.75 107 TYR A CA 1
ATOM 855 C C . TYR A 1 107 ? -3.247 9.345 -0.870 1.00 95.75 107 TYR A C 1
ATOM 857 O O . TYR A 1 107 ? -3.816 10.437 -0.800 1.00 95.75 107 TYR A O 1
ATOM 865 N N . SER A 1 108 ? -2.061 9.191 -1.467 1.00 94.31 108 SER A N 1
ATOM 866 C CA . SER A 1 108 ? -1.205 10.326 -1.846 1.00 94.31 108 SER A CA 1
ATOM 867 C C . SER A 1 108 ? -1.019 10.537 -3.348 1.00 94.31 108 SER A C 1
ATOM 869 O O . SER A 1 108 ? -0.662 11.643 -3.750 1.00 94.31 108 SER A O 1
ATOM 871 N N . LYS A 1 109 ? -1.241 9.512 -4.178 1.00 94.62 109 LYS A N 1
ATOM 872 C CA . LYS A 1 109 ? -0.925 9.550 -5.615 1.00 94.62 109 LYS A CA 1
ATOM 873 C C . LYS A 1 109 ? -2.075 9.117 -6.518 1.00 94.62 109 LYS A C 1
ATOM 875 O O . LYS A 1 109 ? -2.166 9.604 -7.639 1.00 94.62 109 LYS A O 1
ATOM 880 N N . ALA A 1 110 ? -2.940 8.210 -6.068 1.00 89.81 110 ALA A N 1
ATOM 881 C CA . ALA A 1 110 ? -4.004 7.677 -6.907 1.00 89.81 110 ALA A CA 1
ATOM 882 C C . ALA A 1 110 ? -5.053 8.746 -7.242 1.00 89.81 110 ALA A C 1
ATOM 884 O O . ALA A 1 110 ? -5.577 9.421 -6.356 1.00 89.81 110 ALA A O 1
ATOM 885 N N . LYS A 1 111 ? -5.436 8.823 -8.521 1.00 92.69 111 LYS A N 1
ATOM 886 C CA . LYS A 1 111 ? -6.584 9.630 -8.967 1.00 92.69 111 LYS A CA 1
ATOM 887 C C . LYS A 1 111 ? -7.910 9.090 -8.428 1.00 92.69 111 LYS A C 1
ATOM 889 O O . LYS A 1 111 ? -8.849 9.850 -8.226 1.00 92.69 111 LYS A O 1
ATOM 894 N N . ASN A 1 112 ? -7.974 7.779 -8.185 1.00 94.00 112 ASN A N 1
ATOM 895 C CA . ASN A 1 112 ? -9.140 7.096 -7.638 1.00 94.00 112 ASN A CA 1
ATOM 896 C C . ASN A 1 112 ? -8.770 6.319 -6.354 1.00 94.00 112 ASN A C 1
ATOM 898 O O . ASN A 1 112 ? -8.486 5.120 -6.418 1.00 94.00 112 ASN A O 1
ATOM 902 N N . PRO A 1 113 ? -8.758 6.983 -5.183 1.00 95.44 113 PRO A N 1
ATOM 903 C CA . PRO A 1 113 ? -8.499 6.328 -3.899 1.00 95.44 113 PRO A CA 1
ATOM 904 C C . PRO A 1 113 ? -9.553 5.271 -3.529 1.00 95.44 113 PRO A C 1
ATOM 906 O O . PRO A 1 113 ? -9.222 4.324 -2.818 1.00 95.44 113 PRO A O 1
ATOM 909 N N . ALA A 1 114 ? -10.796 5.397 -4.015 1.00 96.50 114 ALA A N 1
ATOM 910 C CA . ALA A 1 114 ? -11.871 4.441 -3.735 1.00 96.50 114 ALA A CA 1
ATOM 911 C C . ALA A 1 114 ? -11.556 3.060 -4.322 1.00 96.50 114 ALA A C 1
ATOM 913 O O . ALA A 1 114 ? -11.624 2.060 -3.613 1.00 96.50 114 ALA A O 1
ATOM 914 N N . LYS A 1 115 ? -11.075 3.017 -5.569 1.00 96.19 115 LYS A N 1
ATOM 915 C CA . LYS A 1 115 ? -10.650 1.766 -6.212 1.00 96.19 115 LYS A CA 1
ATOM 916 C C . LYS A 1 115 ? -9.522 1.069 -5.446 1.00 96.19 115 LYS A C 1
ATOM 918 O O . LYS A 1 115 ? -9.486 -0.152 -5.358 1.00 96.19 115 LYS A O 1
ATOM 923 N N . VAL A 1 116 ? -8.593 1.833 -4.866 1.00 96.88 116 VAL A N 1
ATOM 924 C CA . VAL A 1 116 ? -7.524 1.251 -4.038 1.00 96.88 116 VAL A CA 1
ATOM 925 C C . VAL A 1 116 ? -8.077 0.733 -2.706 1.00 96.88 116 VAL A C 1
ATOM 927 O O . VAL A 1 116 ? -7.643 -0.315 -2.237 1.00 96.88 116 VAL A O 1
ATOM 930 N N . ALA A 1 117 ? -9.060 1.415 -2.111 1.00 96.88 117 ALA A N 1
ATOM 931 C CA . ALA A 1 117 ? -9.745 0.920 -0.917 1.00 96.88 117 ALA A CA 1
ATOM 932 C C . ALA A 1 117 ? -10.493 -0.396 -1.181 1.00 96.88 117 ALA A C 1
ATOM 934 O O . ALA A 1 117 ? -10.419 -1.297 -0.348 1.00 96.88 117 ALA A O 1
ATOM 935 N N . GLU A 1 118 ? -11.150 -0.531 -2.334 1.00 96.19 118 GLU A N 1
ATOM 936 C CA . GLU A 1 118 ? -11.822 -1.769 -2.754 1.00 96.19 118 GLU A CA 1
ATOM 937 C C . GLU A 1 118 ? -10.845 -2.943 -2.877 1.00 96.19 118 GLU A C 1
ATOM 939 O O . GLU A 1 118 ? -11.153 -4.035 -2.410 1.00 96.19 118 GLU A O 1
ATOM 944 N N . LEU A 1 119 ? -9.643 -2.714 -3.421 1.00 95.50 119 LEU A N 1
ATOM 945 C CA . LEU A 1 119 ? -8.600 -3.745 -3.507 1.00 95.50 119 LEU A CA 1
ATOM 946 C C . LEU A 1 119 ? -8.125 -4.225 -2.127 1.00 95.50 119 LEU A C 1
ATOM 948 O O . LEU A 1 119 ? -7.823 -5.401 -1.950 1.00 95.50 119 LEU A O 1
ATOM 952 N N . ILE A 1 120 ? -8.049 -3.323 -1.144 1.00 95.69 120 ILE A N 1
ATOM 953 C CA . ILE A 1 120 ? -7.580 -3.649 0.212 1.00 95.69 120 ILE A CA 1
ATOM 954 C C . ILE A 1 120 ? -8.685 -4.307 1.050 1.00 95.69 120 ILE A C 1
ATOM 956 O O . ILE A 1 120 ? -8.381 -5.089 1.949 1.00 95.69 120 ILE A O 1
ATOM 960 N N . ALA A 1 121 ? -9.958 -4.007 0.781 1.00 95.12 121 ALA A N 1
ATOM 961 C CA . ALA A 1 121 ? -11.078 -4.404 1.634 1.00 95.12 121 ALA A CA 1
ATOM 962 C C . ALA A 1 121 ? -11.159 -5.919 1.930 1.00 95.12 121 ALA A C 1
ATOM 964 O O . ALA A 1 121 ? -11.316 -6.256 3.107 1.00 95.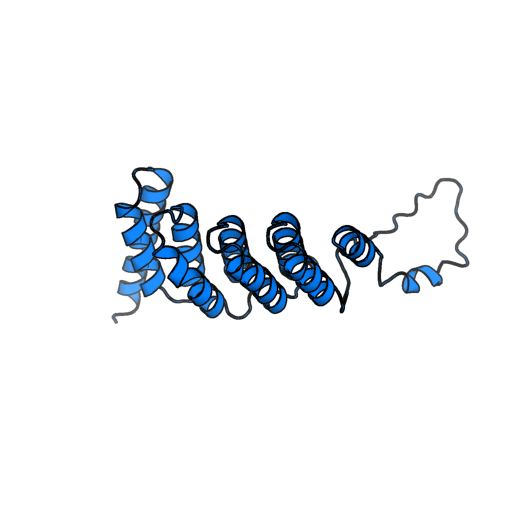12 121 ALA A O 1
ATOM 965 N N . PRO A 1 122 ? -10.987 -6.840 0.956 1.00 93.69 122 PRO A N 1
ATOM 966 C CA . PRO A 1 122 ? -10.997 -8.279 1.232 1.00 93.69 122 PRO A CA 1
ATOM 967 C C . PRO A 1 122 ? -9.930 -8.711 2.246 1.00 93.69 122 PRO A C 1
ATOM 969 O O . PRO A 1 122 ? -10.189 -9.568 3.087 1.00 93.69 122 PRO A O 1
ATOM 972 N N . LEU A 1 123 ? -8.761 -8.064 2.229 1.00 93.00 123 LEU A N 1
ATOM 973 C CA . LEU A 1 123 ? -7.615 -8.401 3.080 1.00 93.00 123 LEU A CA 1
ATOM 974 C C . LEU A 1 123 ? -7.828 -8.018 4.553 1.00 93.00 123 LEU A C 1
ATOM 976 O O . LEU A 1 123 ? -7.098 -8.477 5.428 1.00 93.00 123 LEU A O 1
ATOM 980 N N . LEU A 1 124 ? -8.823 -7.177 4.855 1.00 93.50 124 LEU A N 1
ATOM 981 C CA . LEU A 1 124 ? -9.173 -6.811 6.232 1.00 93.50 124 LEU A CA 1
ATOM 982 C C . LEU A 1 124 ? -9.906 -7.935 6.973 1.00 93.50 124 LEU A C 1
ATOM 984 O O . LEU A 1 124 ? -10.000 -7.894 8.202 1.00 93.50 124 LEU A O 1
ATOM 988 N N . ASN A 1 125 ? -10.429 -8.921 6.247 1.00 90.88 125 ASN A N 1
ATOM 989 C CA . ASN A 1 125 ? -11.105 -10.075 6.835 1.00 90.88 125 ASN A CA 1
ATOM 990 C C . ASN A 1 125 ? -10.132 -11.207 7.185 1.00 90.88 125 ASN A C 1
ATOM 992 O O . ASN A 1 125 ? -10.526 -12.151 7.863 1.00 90.88 125 ASN A O 1
ATOM 996 N N . GLU A 1 126 ? -8.865 -11.100 6.774 1.00 91.31 126 GLU A N 1
ATOM 997 C CA . GLU A 1 126 ? -7.836 -12.060 7.163 1.00 91.31 126 GLU A CA 1
ATOM 998 C C . GLU A 1 126 ? -7.645 -12.047 8.692 1.00 91.31 126 GLU A C 1
ATOM 1000 O O . GLU A 1 126 ? -7.466 -10.965 9.275 1.00 91.31 126 GLU A O 1
ATOM 1005 N N . PRO A 1 127 ? -7.660 -13.220 9.361 1.00 88.19 127 PRO A N 1
ATOM 1006 C CA . PRO A 1 127 ? -7.535 -13.308 10.818 1.00 88.19 127 PRO A CA 1
ATOM 1007 C C . PRO A 1 127 ? -6.258 -12.662 11.362 1.00 88.19 127 PRO A C 1
ATOM 1009 O O . PRO A 1 127 ? -6.258 -12.099 12.454 1.00 88.19 127 PRO A O 1
ATOM 1012 N N . ASP A 1 128 ? -5.177 -12.719 10.587 1.00 89.81 128 ASP A N 1
ATOM 1013 C CA . ASP A 1 128 ? -3.855 -12.194 10.921 1.00 89.81 128 ASP A CA 1
ATOM 1014 C C . ASP A 1 128 ? -3.605 -10.774 10.389 1.00 89.81 128 ASP A C 1
ATOM 1016 O O . ASP A 1 128 ? -2.490 -10.264 10.506 1.00 89.81 128 ASP A O 1
ATOM 1020 N N . CYS A 1 129 ? -4.627 -10.108 9.834 1.00 94.50 129 CYS A N 1
ATOM 1021 C CA . CYS A 1 129 ? -4.506 -8.752 9.303 1.00 94.50 129 CYS A CA 1
ATOM 1022 C C . CYS A 1 129 ? -4.014 -7.774 10.390 1.00 94.50 129 CYS A C 1
ATOM 1024 O O . CYS A 1 129 ? -4.740 -7.518 11.364 1.00 94.50 129 CYS A O 1
ATOM 1026 N N . PRO A 1 130 ? -2.819 -7.167 10.231 1.00 96.06 130 PRO A N 1
ATOM 1027 C CA . PRO A 1 130 ? -2.268 -6.273 11.235 1.00 96.06 130 PRO A CA 1
ATOM 1028 C C . PRO A 1 130 ? -3.162 -5.054 11.450 1.00 96.06 130 PRO A C 1
ATOM 1030 O O . PRO A 1 130 ? -3.670 -4.449 10.505 1.00 96.06 130 PRO A O 1
ATOM 1033 N N . VAL A 1 131 ? -3.277 -4.609 12.700 1.00 96.94 131 VAL A N 1
ATOM 1034 C CA . VAL A 1 131 ? -4.092 -3.437 13.073 1.00 96.94 131 VAL A CA 1
ATOM 1035 C C . VAL A 1 131 ? -3.678 -2.184 12.292 1.00 96.94 131 VAL A C 1
ATOM 1037 O O . VAL A 1 131 ? -4.525 -1.394 11.875 1.00 96.94 131 VAL A O 1
ATOM 1040 N N . MET A 1 132 ? -2.380 -2.040 12.009 1.00 96.94 132 MET A N 1
ATOM 1041 C CA . MET A 1 132 ? -1.852 -0.976 11.154 1.00 96.94 132 MET A CA 1
ATOM 1042 C C . MET A 1 132 ? -2.513 -0.957 9.767 1.00 96.94 132 MET A C 1
ATOM 1044 O O . MET A 1 132 ? -2.831 0.117 9.262 1.00 96.94 132 MET A O 1
ATOM 1048 N N . ILE A 1 133 ? -2.753 -2.121 9.155 1.00 97.12 133 ILE A N 1
ATOM 1049 C CA . ILE A 1 133 ? -3.398 -2.220 7.839 1.00 97.12 133 ILE A CA 1
ATOM 1050 C C . ILE A 1 133 ? -4.854 -1.760 7.917 1.00 97.12 133 ILE A C 1
ATOM 1052 O O . ILE A 1 133 ? -5.285 -0.977 7.070 1.00 97.12 133 ILE A O 1
ATOM 1056 N N . ARG A 1 134 ? -5.584 -2.138 8.975 1.00 97.56 134 ARG A N 1
ATOM 1057 C CA . ARG A 1 134 ? -6.944 -1.629 9.235 1.00 97.56 134 ARG A CA 1
ATOM 1058 C C . ARG A 1 134 ? -6.946 -0.105 9.358 1.00 97.56 134 ARG A C 1
ATOM 1060 O O . ARG A 1 134 ? -7.748 0.564 8.713 1.00 97.56 134 ARG A O 1
ATOM 1067 N N . GLN A 1 135 ? -6.011 0.465 10.118 1.00 97.75 135 GLN A N 1
ATOM 1068 C CA . GLN A 1 135 ? -5.903 1.918 10.268 1.00 97.75 135 GLN A CA 1
ATOM 1069 C C . GLN A 1 135 ? -5.621 2.623 8.932 1.00 97.75 135 GLN A C 1
ATOM 1071 O O . GLN A 1 135 ? -6.272 3.618 8.608 1.00 97.75 135 GLN A O 1
ATOM 1076 N N . LEU A 1 136 ? -4.693 2.099 8.128 1.00 97.75 136 LEU A N 1
ATOM 1077 C CA . LEU A 1 136 ? -4.393 2.644 6.803 1.00 97.75 136 LEU A CA 1
ATOM 1078 C C . LEU A 1 136 ? -5.599 2.554 5.858 1.00 97.75 136 LEU A C 1
ATOM 1080 O O . LEU A 1 136 ? -5.896 3.519 5.153 1.00 97.75 136 LEU A O 1
ATOM 1084 N N . ALA A 1 137 ? -6.336 1.442 5.884 1.00 97.62 137 ALA A N 1
ATOM 1085 C CA . ALA A 1 137 ? -7.559 1.281 5.105 1.00 97.62 137 ALA A CA 1
ATOM 1086 C C . ALA A 1 137 ? -8.659 2.262 5.543 1.00 97.62 137 ALA A C 1
ATOM 1088 O O . ALA A 1 137 ? -9.361 2.814 4.692 1.00 97.62 137 ALA A O 1
ATOM 1089 N N . ALA A 1 138 ? -8.786 2.545 6.843 1.00 97.75 138 ALA A N 1
ATOM 1090 C CA . ALA A 1 138 ? -9.712 3.556 7.348 1.00 97.75 138 ALA A CA 1
ATOM 1091 C C . ALA A 1 138 ? -9.332 4.967 6.863 1.00 97.75 138 ALA A C 1
ATOM 1093 O O . ALA A 1 138 ? -10.194 5.711 6.388 1.00 97.75 138 ALA A O 1
ATOM 1094 N N . PHE A 1 139 ? -8.045 5.335 6.910 1.00 96.75 139 PHE A N 1
ATOM 1095 C CA . PHE A 1 139 ? -7.565 6.610 6.361 1.00 96.75 139 PHE A CA 1
ATOM 1096 C C . PHE A 1 139 ? -7.812 6.729 4.857 1.00 96.75 139 PHE A C 1
ATOM 1098 O O . PHE A 1 139 ? -8.270 7.777 4.394 1.00 96.75 139 PHE A O 1
ATOM 1105 N N . LEU A 1 140 ? -7.558 5.663 4.101 1.00 97.62 140 LEU A N 1
ATOM 1106 C CA . LEU A 1 140 ? -7.812 5.636 2.666 1.00 97.62 140 LEU A CA 1
ATOM 1107 C C . LEU A 1 140 ? -9.305 5.790 2.348 1.00 97.62 140 LEU A C 1
ATOM 1109 O O . LEU A 1 140 ? -9.662 6.606 1.503 1.00 97.62 140 LEU A O 1
ATOM 1113 N N . ASN A 1 141 ? -10.187 5.089 3.064 1.00 97.50 141 ASN A N 1
ATOM 1114 C CA . ASN A 1 141 ? -11.635 5.228 2.887 1.00 97.50 141 ASN A CA 1
ATOM 1115 C C . ASN A 1 141 ? -12.121 6.646 3.214 1.00 97.50 141 ASN A C 1
ATOM 1117 O O . ASN A 1 141 ? -12.935 7.200 2.477 1.00 97.50 141 ASN A O 1
ATOM 1121 N N . LYS A 1 142 ? -11.565 7.293 4.247 1.00 95.81 142 LYS A N 1
ATOM 1122 C CA . LYS A 1 142 ? -11.832 8.718 4.503 1.00 95.81 142 LYS A CA 1
ATOM 1123 C C . LYS A 1 142 ? -11.396 9.601 3.338 1.00 95.81 142 LYS A C 1
ATOM 1125 O O . LYS A 1 142 ? -12.149 10.489 2.947 1.00 95.81 142 LYS A O 1
ATOM 1130 N N . LYS A 1 143 ? -10.194 9.376 2.797 1.00 94.56 143 LYS A N 1
ATOM 1131 C CA . LYS A 1 143 ? -9.666 10.119 1.642 1.00 94.56 143 LYS A CA 1
ATOM 1132 C C . LYS A 1 143 ? -10.544 9.933 0.403 1.00 94.56 143 LYS A C 1
ATOM 1134 O O . LYS A 1 143 ? -10.731 10.883 -0.346 1.00 94.56 143 LYS A O 1
ATOM 1139 N N . ALA A 1 144 ? -11.109 8.742 0.233 1.00 95.12 144 ALA A N 1
ATOM 1140 C CA . ALA A 1 144 ? -12.063 8.411 -0.817 1.00 95.12 144 ALA A CA 1
ATOM 1141 C C . ALA A 1 144 ? -13.485 8.959 -0.579 1.00 95.12 144 ALA A C 1
ATOM 1143 O O . ALA A 1 144 ? -14.358 8.748 -1.412 1.00 95.12 144 ALA A O 1
ATOM 1144 N N . GLY A 1 145 ? -13.749 9.626 0.551 1.00 94.69 145 GLY A N 1
ATOM 1145 C CA . GLY A 1 145 ? -15.084 10.109 0.916 1.00 94.69 145 GLY A CA 1
ATOM 1146 C C . GLY A 1 145 ? -16.019 9.031 1.479 1.00 94.69 145 GLY A C 1
ATOM 1147 O O . GLY A 1 145 ? -17.116 9.355 1.933 1.00 94.69 145 GLY A O 1
ATOM 1148 N N . ASN A 1 146 ? -15.587 7.769 1.548 1.00 96.06 146 ASN A N 1
ATOM 1149 C CA . ASN A 1 146 ? -16.360 6.666 2.115 1.00 96.06 146 ASN A CA 1
ATOM 1150 C C . ASN A 1 146 ? -16.286 6.663 3.652 1.00 96.06 146 ASN A C 1
ATOM 1152 O O . ASN A 1 146 ? -15.621 5.844 4.296 1.00 96.06 146 ASN A O 1
ATOM 1156 N N . ARG A 1 147 ? -16.972 7.636 4.258 1.00 95.94 147 ARG A N 1
ATOM 1157 C CA . ARG A 1 147 ? -17.003 7.842 5.714 1.00 95.94 147 ARG A CA 1
ATOM 1158 C C . ARG A 1 147 ? -17.612 6.655 6.461 1.00 95.94 147 ARG A C 1
ATOM 1160 O O . ARG A 1 147 ? -17.146 6.345 7.554 1.00 95.94 147 ARG A O 1
ATOM 1167 N N . ALA A 1 148 ? -18.610 5.993 5.874 1.00 96.25 148 ALA A N 1
ATOM 1168 C CA . ALA A 1 148 ? -19.278 4.842 6.476 1.00 96.25 148 ALA A CA 1
ATOM 1169 C C . ALA A 1 148 ? -18.328 3.642 6.608 1.00 96.25 148 ALA A C 1
ATOM 1171 O O . ALA A 1 148 ? -18.195 3.085 7.699 1.00 96.25 148 ALA A O 1
ATOM 1172 N N . ALA A 1 149 ? -17.597 3.297 5.541 1.00 97.06 149 ALA A N 1
ATOM 1173 C CA . ALA A 1 149 ? -16.601 2.229 5.600 1.00 97.06 149 ALA A CA 1
ATOM 1174 C C . ALA A 1 149 ? -15.467 2.563 6.577 1.00 97.06 149 ALA A C 1
ATOM 1176 O O . ALA A 1 149 ? -15.095 1.729 7.399 1.00 97.06 149 ALA A O 1
ATOM 1177 N N . ALA A 1 150 ? -14.959 3.801 6.556 1.00 97.94 150 ALA A N 1
ATOM 1178 C CA . ALA A 1 150 ? -13.936 4.226 7.509 1.00 97.94 150 ALA A CA 1
ATOM 1179 C C . ALA A 1 150 ? -14.396 4.070 8.968 1.00 97.94 150 ALA A C 1
ATOM 1181 O O . ALA A 1 150 ? -13.649 3.553 9.796 1.00 97.94 150 ALA A O 1
ATOM 1182 N N . TYR A 1 151 ? -15.629 4.479 9.273 1.00 97.69 151 TYR A N 1
ATOM 1183 C CA . TYR A 1 151 ? -16.223 4.340 10.601 1.00 97.69 151 TYR A CA 1
ATOM 1184 C C . TYR A 1 151 ? -16.315 2.874 11.045 1.00 97.69 151 TYR A C 1
ATOM 1186 O O . TYR A 1 151 ? -15.896 2.537 12.154 1.00 97.69 151 TYR A O 1
ATOM 1194 N N . ALA A 1 152 ? -16.803 1.990 10.169 1.00 97.50 152 ALA A N 1
ATOM 1195 C CA . ALA A 1 152 ? -16.883 0.557 10.449 1.00 97.50 152 ALA A CA 1
ATOM 1196 C C . ALA A 1 152 ? -15.497 -0.052 10.729 1.00 97.50 152 ALA A C 1
ATOM 1198 O O . ALA A 1 152 ? -15.332 -0.815 11.684 1.00 97.50 152 ALA A O 1
ATOM 1199 N N . ILE A 1 153 ? -14.478 0.337 9.956 1.00 98.12 153 ILE A N 1
ATOM 1200 C CA . ILE A 1 153 ? -13.107 -0.144 10.160 1.00 98.12 153 ILE A CA 1
ATOM 1201 C C . ILE A 1 153 ? -12.550 0.344 11.505 1.00 98.12 153 ILE A C 1
ATOM 1203 O O . ILE A 1 153 ? -11.978 -0.464 12.237 1.00 98.12 153 ILE A O 1
ATOM 1207 N N . TYR A 1 154 ? -12.750 1.609 11.893 1.00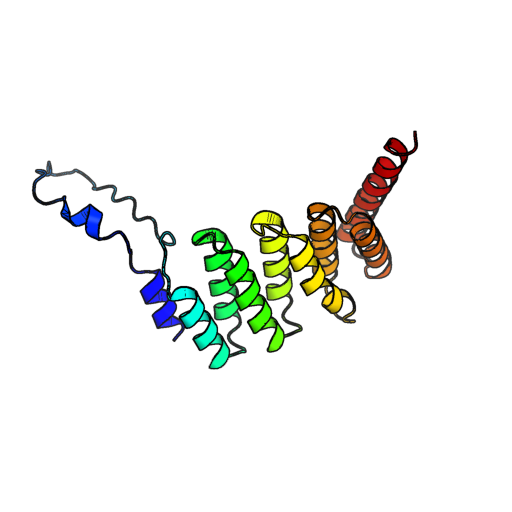 98.25 154 TYR A N 1
ATOM 1208 C CA . TYR A 1 154 ? -12.315 2.081 13.217 1.00 98.25 154 TYR A CA 1
ATOM 1209 C C . TYR A 1 154 ? -12.996 1.335 14.360 1.00 98.25 154 TYR A C 1
ATOM 1211 O O . TYR A 1 154 ? -12.322 0.971 15.321 1.00 98.25 154 TYR A O 1
ATOM 1219 N N . LYS A 1 155 ? -14.293 1.029 14.243 1.00 97.69 155 LYS A N 1
ATOM 1220 C CA . LYS A 1 155 ? -14.970 0.175 15.229 1.00 97.69 155 LYS A CA 1
ATOM 1221 C C . LYS A 1 155 ? -14.325 -1.203 15.326 1.00 97.69 155 LYS A C 1
ATOM 1223 O O . LYS A 1 155 ? -14.102 -1.680 16.433 1.00 97.69 155 LYS A O 1
ATOM 1228 N N . SER A 1 156 ? -13.957 -1.805 14.194 1.00 96.19 156 SER A N 1
ATOM 1229 C CA . SER A 1 156 ? -13.263 -3.100 14.201 1.00 96.19 156 SER A CA 1
ATOM 1230 C C . SER A 1 156 ? -11.899 -3.046 14.903 1.00 96.19 156 SER A C 1
ATOM 1232 O O . SER A 1 156 ? -11.498 -4.021 15.532 1.00 96.19 156 SER A O 1
ATOM 1234 N N . ILE A 1 157 ? -11.193 -1.906 14.855 1.00 97.12 157 ILE A N 1
ATOM 1235 C CA . ILE A 1 157 ? -9.911 -1.726 15.555 1.00 97.12 157 ILE A CA 1
ATOM 1236 C C . ILE A 1 157 ? -10.111 -1.797 17.070 1.00 97.12 157 ILE A C 1
ATOM 1238 O O . ILE A 1 157 ? -9.338 -2.483 17.734 1.00 97.12 157 ILE A O 1
ATOM 1242 N N . LEU A 1 158 ? -11.163 -1.167 17.605 1.00 96.88 158 LEU A N 1
ATOM 1243 C CA . LEU A 1 158 ? -11.463 -1.186 19.044 1.00 96.88 158 LEU A CA 1
ATOM 1244 C C . LEU A 1 158 ? -11.684 -2.604 19.589 1.00 96.88 158 LEU A C 1
ATOM 1246 O O . LEU A 1 158 ? -11.418 -2.859 20.758 1.00 96.88 158 LEU A O 1
ATOM 1250 N N . THR A 1 159 ? -12.142 -3.530 18.744 1.00 94.00 159 THR A N 1
ATOM 1251 C CA . THR A 1 159 ? -12.323 -4.942 19.111 1.00 94.00 159 THR A CA 1
ATOM 1252 C C . THR A 1 159 ? -11.108 -5.817 18.796 1.00 94.00 159 THR A C 1
ATOM 1254 O O . THR A 1 159 ? -10.963 -6.886 19.380 1.00 94.00 159 THR A O 1
ATOM 1257 N N . ALA A 1 160 ? -10.241 -5.396 17.870 1.00 92.31 160 ALA A N 1
ATOM 1258 C CA . ALA A 1 160 ? -9.145 -6.215 17.346 1.00 92.31 160 ALA A CA 1
ATOM 1259 C C . ALA A 1 160 ? -7.820 -6.062 18.110 1.00 92.31 160 ALA A C 1
ATOM 1261 O O . ALA A 1 160 ? -6.909 -6.862 17.910 1.00 92.31 160 ALA A O 1
ATOM 1262 N N . THR A 1 161 ? -7.667 -5.035 18.950 1.00 95.38 161 THR A N 1
ATOM 1263 C CA . THR A 1 161 ? -6.409 -4.779 19.663 1.00 95.38 16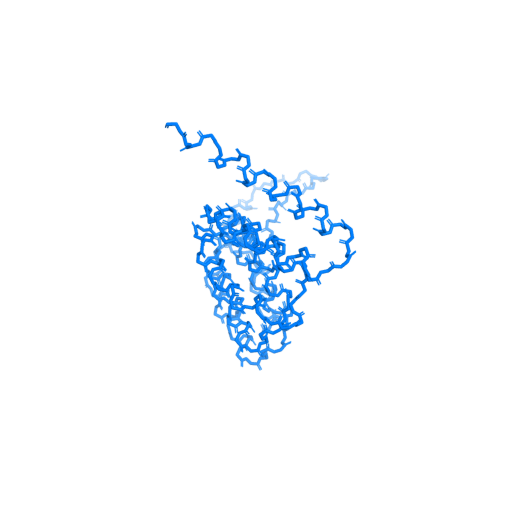1 THR A CA 1
ATOM 1264 C C . THR A 1 161 ? -6.623 -4.264 21.075 1.00 95.38 161 THR A C 1
ATOM 1266 O O . THR A 1 161 ? -7.660 -3.693 21.394 1.00 95.38 161 THR A O 1
ATOM 1269 N N . LYS A 1 162 ? -5.595 -4.434 21.909 1.00 96.19 162 LYS A N 1
ATOM 1270 C CA . LYS A 1 162 ? -5.470 -3.800 23.229 1.00 96.19 162 LYS A CA 1
ATOM 1271 C C . LYS A 1 162 ? -4.427 -2.677 23.245 1.00 96.19 162 LYS A C 1
ATOM 1273 O O . LYS A 1 162 ? -4.185 -2.092 24.294 1.00 96.19 162 LYS A O 1
ATOM 1278 N N . ASP A 1 163 ? -3.793 -2.393 22.106 1.00 97.44 163 ASP A N 1
ATOM 1279 C CA . ASP A 1 163 ? -2.769 -1.355 21.993 1.00 97.44 163 ASP A CA 1
ATOM 1280 C C . ASP A 1 163 ? -3.395 0.048 22.158 1.00 97.44 163 ASP A C 1
ATOM 1282 O O . ASP A 1 163 ? -4.209 0.463 21.317 1.00 97.44 163 ASP A O 1
ATOM 1286 N N . PRO A 1 164 ? -3.005 0.811 23.201 1.00 97.31 164 PRO A N 1
ATOM 1287 C CA . PRO A 1 164 ? -3.571 2.126 23.477 1.00 97.31 164 PRO A CA 1
ATOM 1288 C C . PRO A 1 164 ? -3.382 3.140 22.346 1.00 97.31 164 PRO A C 1
ATOM 1290 O O . PRO A 1 164 ? -4.196 4.056 22.224 1.00 97.31 164 PRO A O 1
ATOM 1293 N N . PHE A 1 165 ? -2.332 3.016 21.528 1.00 96.81 165 PHE A N 1
ATOM 1294 C CA . PHE A 1 165 ? -2.091 3.932 20.412 1.00 96.81 165 PHE A CA 1
ATOM 1295 C C . PHE A 1 165 ? -3.212 3.834 19.371 1.00 96.81 165 PHE A C 1
ATOM 1297 O O . PHE A 1 165 ? -3.815 4.844 18.997 1.00 96.81 165 PHE A O 1
ATOM 1304 N N . TYR A 1 166 ? -3.528 2.610 18.947 1.00 97.50 166 TYR A N 1
ATOM 1305 C CA . TYR A 1 166 ? -4.562 2.356 17.946 1.00 97.50 166 TYR A CA 1
ATOM 1306 C C . TYR A 1 166 ? -5.966 2.617 18.492 1.00 97.50 166 TYR A C 1
ATOM 1308 O O . TYR A 1 166 ? -6.786 3.192 17.776 1.00 97.50 166 TYR A O 1
ATOM 1316 N N . ILE A 1 167 ? -6.228 2.266 19.757 1.00 98.12 167 ILE A N 1
ATOM 1317 C CA . ILE A 1 167 ? -7.516 2.532 20.416 1.00 98.12 167 ILE A CA 1
ATOM 1318 C C . ILE A 1 167 ? -7.790 4.037 20.466 1.00 98.12 167 ILE A C 1
ATOM 1320 O O . ILE A 1 167 ? -8.789 4.492 19.910 1.00 98.12 167 ILE A O 1
ATOM 1324 N N . LYS A 1 168 ? -6.864 4.831 21.024 1.00 97.81 168 LYS A N 1
ATOM 1325 C CA . LYS A 1 168 ? -7.029 6.291 21.138 1.00 97.81 168 LYS A CA 1
ATOM 1326 C C . LYS A 1 168 ? -7.217 6.956 19.778 1.00 97.81 168 LYS A C 1
ATOM 1328 O O . LYS A 1 168 ? -8.007 7.890 19.642 1.00 97.81 168 LYS A O 1
ATOM 1333 N N . ASN A 1 169 ? -6.486 6.497 18.758 1.00 97.56 169 ASN A N 1
ATOM 1334 C CA . ASN A 1 169 ? -6.658 7.014 17.406 1.00 97.56 169 ASN A CA 1
ATOM 1335 C C . ASN A 1 169 ? -8.043 6.662 16.834 1.00 97.56 169 ASN A C 1
ATOM 1337 O O . ASN A 1 169 ? -8.709 7.538 16.287 1.00 97.56 169 ASN A O 1
ATOM 1341 N N . ALA A 1 170 ? -8.497 5.417 16.988 1.00 97.94 170 ALA A N 1
ATOM 1342 C CA . ALA A 1 170 ? -9.803 4.982 16.502 1.00 97.94 170 ALA A CA 1
ATOM 1343 C C . ALA A 1 170 ? -10.958 5.732 17.185 1.00 97.94 170 ALA A C 1
ATOM 1345 O O . ALA A 1 170 ? -11.838 6.230 16.487 1.00 97.94 170 ALA A O 1
ATOM 1346 N N . GLU A 1 171 ? -10.926 5.898 18.510 1.00 97.81 171 GLU A N 1
ATOM 1347 C CA . GLU A 1 171 ? -11.921 6.679 19.266 1.00 97.81 171 GLU A CA 1
ATOM 1348 C C . GLU A 1 171 ? -11.983 8.134 18.785 1.00 97.81 171 GLU A C 1
ATOM 1350 O O . GLU A 1 171 ? -13.055 8.656 18.468 1.00 97.81 171 GLU A O 1
ATOM 1355 N N . LYS A 1 172 ? -10.816 8.779 18.653 1.00 97.50 172 LYS A N 1
ATOM 1356 C CA . LYS A 1 172 ? -10.705 10.153 18.149 1.00 97.50 172 LYS A CA 1
ATOM 1357 C C . LYS A 1 172 ? -11.304 10.296 16.751 1.00 97.50 172 LYS A C 1
ATOM 1359 O O . LYS A 1 172 ? -11.971 11.289 16.458 1.00 97.50 172 LYS A O 1
ATOM 1364 N N . GLU A 1 173 ? -11.032 9.349 15.861 1.00 97.31 173 GLU A N 1
ATOM 1365 C CA . GLU A 1 173 ? -11.520 9.395 14.485 1.00 97.31 173 GLU A CA 1
ATOM 1366 C C . GLU A 1 173 ? -13.015 9.065 14.383 1.00 97.31 173 GLU A C 1
ATOM 1368 O O . GLU A 1 173 ? -13.716 9.716 13.608 1.00 97.31 173 GLU A O 1
ATOM 1373 N N . ILE A 1 174 ? -13.529 8.155 15.213 1.00 97.25 174 ILE A N 1
ATOM 1374 C CA . ILE A 1 174 ? -14.966 7.881 15.363 1.00 97.25 174 ILE A CA 1
ATOM 1375 C C . ILE A 1 174 ? -15.717 9.149 15.783 1.00 97.25 174 ILE A C 1
ATOM 1377 O O . ILE A 1 174 ? -16.647 9.554 15.083 1.00 97.25 174 ILE A O 1
ATOM 1381 N N . ALA A 1 175 ? -15.257 9.839 16.830 1.00 95.88 175 ALA A N 1
ATOM 1382 C CA . ALA A 1 175 ? -15.894 11.065 17.315 1.00 95.88 175 ALA A CA 1
ATOM 1383 C C . ALA A 1 175 ? -15.956 12.162 16.233 1.00 95.88 175 ALA A C 1
ATOM 1385 O O . ALA A 1 175 ? -16.976 12.832 16.062 1.00 95.88 175 ALA A O 1
ATOM 1386 N N . LYS A 1 176 ? -14.892 12.319 15.431 1.00 94.69 176 LYS A N 1
ATOM 1387 C CA . LYS A 1 176 ? -14.886 13.247 14.282 1.00 94.69 176 LYS A CA 1
ATOM 1388 C C . LYS A 1 176 ? -15.870 12.836 13.186 1.00 94.69 176 LYS A C 1
ATOM 1390 O O . LYS A 1 176 ? -16.440 13.696 12.506 1.00 94.69 176 LYS A O 1
ATOM 1395 N N . LEU A 1 177 ? -16.013 11.535 12.944 1.00 93.75 177 LEU A N 1
ATOM 1396 C CA . LEU A 1 177 ? -16.909 11.018 11.915 1.00 93.75 177 LEU A CA 1
ATOM 1397 C C . LEU A 1 177 ? -18.377 11.236 12.300 1.00 93.75 177 LEU A C 1
ATOM 1399 O O . LEU A 1 177 ? -19.141 11.682 11.440 1.00 93.75 177 LEU A O 1
ATOM 1403 N N . GLU A 1 178 ? -18.718 11.030 13.574 1.00 91.38 178 GLU A N 1
ATOM 1404 C CA . GLU A 1 178 ? -20.046 11.263 14.163 1.00 91.38 178 GLU A CA 1
ATOM 1405 C C . GLU A 1 178 ? -20.388 12.753 14.257 1.00 91.38 178 GLU A C 1
ATOM 1407 O O . GLU A 1 178 ? -21.447 13.174 13.789 1.00 91.38 178 GLU A O 1
ATOM 1412 N N . GLY A 1 179 ? -19.465 13.579 14.761 1.00 82.31 179 GLY A N 1
ATOM 1413 C CA . GLY A 1 179 ? -19.656 15.030 14.862 1.00 82.31 179 GLY A CA 1
ATOM 1414 C C . GLY A 1 179 ? -19.871 15.709 13.505 1.00 82.31 179 GLY A C 1
ATOM 1415 O O . GLY A 1 179 ? -20.680 16.625 13.384 1.00 82.31 179 GLY A O 1
ATOM 1416 N N . GLY A 1 180 ? -19.225 15.211 12.445 1.00 65.44 180 GLY A N 1
ATOM 1417 C CA . GLY A 1 180 ? -19.467 15.685 11.078 1.00 65.44 180 GLY A CA 1
ATOM 1418 C C . GLY A 1 180 ? -20.829 15.278 10.501 1.00 65.44 180 GLY A C 1
ATOM 1419 O O . GLY A 1 180 ? -21.302 15.927 9.574 1.00 65.44 180 GLY A O 1
ATOM 1420 N N . SER A 1 181 ? -21.476 14.236 11.036 1.00 55.72 181 SER A N 1
ATOM 1421 C CA . SER A 1 181 ? -22.802 13.784 10.588 1.00 55.72 181 SER A CA 1
ATOM 1422 C C . SER A 1 181 ? -23.948 14.636 11.149 1.00 55.72 181 SER A C 1
ATOM 1424 O O . SER A 1 181 ? -25.035 14.635 10.574 1.00 55.72 181 SER A O 1
ATOM 1426 N N . LEU A 1 182 ? -23.719 15.364 12.249 1.00 48.28 182 LEU A N 1
ATOM 1427 C CA . LEU A 1 182 ? -24.707 16.255 12.874 1.00 48.28 182 LEU A CA 1
ATOM 1428 C C . LEU A 1 182 ? -24.849 17.603 12.145 1.00 48.28 182 LEU A C 1
ATOM 1430 O O . LEU A 1 182 ? -25.896 18.234 12.238 1.00 48.28 182 LEU A O 1
ATOM 1434 N N . LEU A 1 183 ? -23.838 18.025 11.378 1.00 47.59 183 LEU A N 1
ATOM 1435 C CA . LEU A 1 183 ? -23.853 19.294 10.635 1.00 47.59 183 LEU A CA 1
ATOM 1436 C C . LEU A 1 183 ? -24.611 19.236 9.293 1.00 47.59 183 LEU A C 1
ATOM 1438 O O . LEU A 1 183 ? -24.909 20.285 8.738 1.00 47.59 183 LEU A O 1
ATOM 1442 N N . TYR A 1 184 ? -24.964 18.043 8.797 1.00 46.41 184 TYR A N 1
ATOM 1443 C CA . TYR A 1 184 ? -25.686 17.842 7.526 1.00 46.41 184 TYR A CA 1
ATOM 1444 C C . TYR A 1 184 ? -27.141 17.354 7.706 1.00 46.41 184 TYR A C 1
ATOM 1446 O O . TYR A 1 184 ? -27.768 16.912 6.748 1.00 46.41 184 TYR A O 1
ATOM 1454 N N . ARG A 1 185 ? -27.689 17.416 8.930 1.00 42.28 185 ARG A N 1
ATOM 1455 C CA . ARG A 1 185 ? -29.111 17.146 9.241 1.00 42.28 185 ARG A CA 1
ATOM 1456 C C . ARG A 1 185 ? -29.877 18.435 9.589 1.00 42.28 185 ARG A C 1
ATOM 1458 O O . ARG A 1 185 ? -30.529 18.501 10.631 1.00 42.28 185 ARG A O 1
ATOM 1465 N N . LYS A 1 186 ? -29.778 19.465 8.751 1.00 36.69 186 LYS A N 1
ATOM 1466 C CA . LYS A 1 186 ? -30.679 20.625 8.778 1.00 36.69 186 LYS A CA 1
ATOM 1467 C C . LYS A 1 186 ? -31.268 20.848 7.400 1.00 36.69 186 LYS A C 1
ATOM 1469 O O . LYS A 1 186 ? -30.494 20.698 6.432 1.00 36.69 186 LYS A O 1
#

pLDDT: mean 86.75, std 18.66, range [35.38, 98.44]

Foldseek 3Di:
DLVVLVVLQQDDPVVVVVVPPPDDDDDVPDDDPPVPPRLADQSVCNLVVLVVCCVVPLPPVCSLLVSLCSCFPRHLNLVSSLVSLLSSCVVVVPPVSSLVSLLVSLQPRDPQLPVSLVSLVVVLPPLPRDLVSLQSSLNSCVSNVVLVSSLVSLVVSCVNDPDPVSVVVSVVSNVVSVVVVVVPPD

Sequence (186 aa):
WFVRLMQYYGTHEFAELDAGHEGHDHEPGGHCHVNRKFGAGRYPEFLDYARHILALDPYFMNAGLYAGASLAFNLSRPEEAVSVVNLALVYSPKEWKYVRLLAAIGYSKAKNPAKVAELIAPLLNEPDCPVMIRQLAAFLNKKAGNRAAAYAIYKSILTATKDPFYIKNAEKEIAKLEGGSLLYRK